Protein AF-A0A956CYD2-F1 (afdb_monomer_lite)

Secondary structure (DSSP, 8-state):
---------------PPPS---S---TTS-B-SS-SS-SSTT--B-TT-EEEEB-S-TTTTTSTT---EEEEEE-SSSSBEE---BS--------SSSS-SS-SS-SSTTB-S-TT-EEEE--S-TTSTTSTT---EEEEEEEPTTS-EEEPP-BT---------SSS--SS-SS-SSTT-SS-TT-EEEE--S-TT-TTSTT-B-EEEEEEE-TTS-EEE---BS-B------TTSSS-SS-SS---

pLDDT: mean 88.38, std 13.69, range [40.47, 97.94]

Sequence (248 aa):
MGDSGPAPTDAGFDGGPPPDAGPIDPCGDGLDGDMDGTIDEGCECLPGETQRCYDGEAALAGIGACAWGTQRCASDFEFGAWDVCVGSGAPGPEDCDGVDNDCDEIVDEGCDCEIGATVDCYEGPAITEGVGSCVRGRITCTPTPGGGSSFSGCEGSVLPSEEICDGAGDEDCDELIDEGCDCLLGSSHDCYGGAPGTAGIGECAAGTQDCVMLPDGSVGWSACTGEARPGTEVCTGGLDEDCDGLTD

Foldseek 3Di:
DDDDDDDDDDDPPPDDDDPDDAQDQDAPPQEPRRLPQDHRPPDFDDAFDKDWHFNDDPVLECAWQQYTFMWTFHDPDPTTDTDHTGRGGAAFAAPQPQTRRNSPNDHQPQAPDDAFDKDWAEPEDPLLDPAKPFHIFMWGWHADVRHHIDTDPGPPGQYADDAPLAQDIDRNSPNDHNPPAPHHAFDKDWAEPADPPLDPAWPFHIFMWGFHQDPVRGTDTDPRPPGQYADDDDQPPQTRRNSPNDGD

Structure (mmCIF, N/CA/C/O backbone):
data_AF-A0A956CYD2-F1
#
_entry.id   AF-A0A956CYD2-F1
#
loop_
_atom_site.group_PDB
_atom_site.id
_atom_site.type_symbol
_atom_site.label_atom_id
_atom_site.label_alt_id
_atom_site.label_comp_id
_atom_site.label_asym_id
_atom_site.label_entity_id
_atom_site.label_seq_id
_atom_site.pdbx_PDB_ins_code
_atom_site.Cartn_x
_atom_site.Cartn_y
_atom_site.Cartn_z
_atom_site.occupancy
_atom_site.B_iso_or_equiv
_atom_site.auth_seq_id
_atom_site.auth_comp_id
_atom_site.auth_asym_id
_atom_site.auth_atom_id
_atom_site.pdbx_PDB_model_num
ATOM 1 N N . MET A 1 1 ? 99.781 18.994 -23.188 1.00 40.47 1 MET A N 1
ATOM 2 C CA . MET A 1 1 ? 99.500 18.908 -24.637 1.00 40.47 1 MET A CA 1
ATOM 3 C C . MET A 1 1 ? 98.178 18.175 -24.723 1.00 40.47 1 MET A C 1
ATOM 5 O O . MET A 1 1 ? 98.145 17.061 -24.230 1.00 40.47 1 MET A O 1
ATOM 9 N N . GLY A 1 2 ? 97.064 18.900 -24.856 1.00 44.97 2 GLY A N 1
ATOM 10 C CA . GLY A 1 2 ? 96.368 19.084 -26.145 1.00 44.97 2 GLY A CA 1
ATOM 11 C C . GLY A 1 2 ? 95.501 17.836 -26.388 1.00 44.97 2 GLY A C 1
ATOM 12 O O . GLY A 1 2 ? 96.002 16.741 -26.209 1.00 44.97 2 GLY A O 1
ATOM 13 N N . ASP A 1 3 ? 94.221 17.865 -26.723 1.00 45.03 3 ASP A N 1
ATOM 14 C CA . ASP A 1 3 ? 93.402 18.878 -27.370 1.00 45.03 3 ASP A CA 1
ATOM 15 C C . ASP A 1 3 ? 91.915 18.474 -27.199 1.00 45.03 3 ASP A C 1
ATOM 17 O O . ASP A 1 3 ? 91.592 17.366 -26.776 1.00 45.03 3 ASP A O 1
ATOM 21 N N . SER A 1 4 ? 91.064 19.430 -27.523 1.00 51.91 4 SER A N 1
ATOM 22 C CA . SER A 1 4 ? 89.608 19.569 -27.574 1.00 51.91 4 SER A CA 1
ATOM 23 C C . SER A 1 4 ? 88.787 18.376 -28.124 1.00 51.91 4 SER A C 1
ATOM 25 O O . SER A 1 4 ? 89.269 17.593 -28.935 1.00 51.91 4 SER A O 1
ATOM 27 N N . GLY A 1 5 ? 87.516 18.279 -27.682 1.00 49.16 5 GLY A N 1
ATOM 28 C CA . GLY A 1 5 ? 86.540 17.187 -27.926 1.00 49.16 5 GLY A CA 1
ATOM 29 C C . GLY A 1 5 ? 85.934 17.060 -29.341 1.00 49.16 5 GLY A C 1
ATOM 30 O O . GLY A 1 5 ? 86.380 17.740 -30.264 1.00 49.16 5 GLY A O 1
ATOM 31 N N . PRO A 1 6 ? 84.905 16.194 -29.528 1.00 54.69 6 PRO A N 1
ATOM 32 C CA . PRO A 1 6 ? 83.547 16.745 -29.700 1.00 54.69 6 PRO A CA 1
ATOM 33 C C . PRO A 1 6 ? 82.351 15.893 -29.185 1.00 54.69 6 PRO A C 1
ATOM 35 O O . PRO A 1 6 ? 82.438 14.683 -29.024 1.00 54.69 6 PRO A O 1
ATOM 38 N N . ALA A 1 7 ? 81.230 16.620 -29.044 1.00 52.75 7 ALA A N 1
ATOM 39 C CA . ALA A 1 7 ? 79.799 16.290 -29.201 1.00 52.75 7 ALA A CA 1
ATOM 40 C C . ALA A 1 7 ? 79.069 15.301 -28.250 1.00 52.75 7 ALA A C 1
ATOM 42 O O . ALA A 1 7 ? 79.476 14.151 -28.111 1.00 52.75 7 ALA A O 1
ATOM 43 N N . PRO A 1 8 ? 77.906 15.708 -27.688 1.00 55.47 8 PRO A N 1
ATOM 44 C CA . PRO A 1 8 ? 76.879 14.785 -27.222 1.00 55.47 8 PRO A CA 1
ATOM 45 C C . PRO A 1 8 ? 76.050 14.307 -28.423 1.00 55.47 8 PRO A C 1
ATOM 47 O O . PRO A 1 8 ? 75.661 15.112 -29.271 1.00 55.47 8 PRO A O 1
ATOM 50 N N . THR A 1 9 ? 75.748 13.015 -28.490 1.00 46.72 9 THR A N 1
ATOM 51 C CA . THR A 1 9 ? 74.761 12.484 -29.435 1.00 46.72 9 THR A CA 1
ATOM 52 C C . THR A 1 9 ? 73.804 11.545 -28.732 1.00 46.72 9 THR A C 1
ATOM 54 O O . THR A 1 9 ? 74.221 10.558 -28.133 1.00 46.72 9 THR A O 1
ATOM 57 N N . ASP A 1 10 ? 72.539 11.910 -28.899 1.00 47.03 10 ASP A N 1
ATOM 58 C CA . ASP A 1 10 ? 71.321 11.120 -28.808 1.00 47.03 10 ASP A CA 1
ATOM 59 C C . ASP A 1 10 ? 70.917 10.530 -27.457 1.00 47.03 10 ASP A C 1
ATOM 61 O O . ASP A 1 10 ? 71.316 9.443 -27.041 1.00 47.03 10 ASP A O 1
ATOM 65 N N . ALA A 1 11 ? 70.000 11.261 -26.822 1.00 45.31 11 ALA A N 1
ATOM 66 C CA . ALA A 1 11 ? 69.014 10.695 -25.928 1.00 45.31 11 ALA A CA 1
ATOM 67 C C . ALA A 1 11 ? 68.108 9.762 -26.744 1.00 45.31 11 ALA A C 1
ATOM 69 O O . ALA A 1 11 ? 67.211 10.214 -27.453 1.00 45.31 11 ALA A O 1
ATOM 70 N N . GLY A 1 12 ? 68.343 8.456 -26.623 1.00 41.12 12 GLY A N 1
ATOM 71 C CA . GLY A 1 12 ? 67.347 7.457 -26.977 1.00 41.12 12 GLY A CA 1
ATOM 72 C C . GLY A 1 12 ? 66.122 7.654 -26.089 1.00 41.12 12 GLY A C 1
ATOM 73 O O . GLY A 1 12 ? 66.127 7.255 -24.926 1.00 41.12 12 GLY A O 1
ATOM 74 N N . PHE A 1 13 ? 65.098 8.311 -26.631 1.00 49.09 13 PHE A N 1
ATOM 75 C CA . PHE A 1 13 ? 63.729 8.203 -26.143 1.00 49.09 13 PHE A CA 1
ATOM 76 C C . PHE A 1 13 ? 63.291 6.758 -26.381 1.00 49.09 13 PHE A C 1
ATOM 78 O O . PHE A 1 13 ? 62.800 6.404 -27.451 1.00 49.09 13 PHE A O 1
ATOM 85 N N . ASP A 1 14 ? 63.549 5.912 -25.389 1.00 51.44 14 ASP A N 1
ATOM 86 C CA . ASP A 1 14 ? 62.981 4.575 -25.298 1.00 51.44 14 ASP A CA 1
ATOM 87 C C . ASP A 1 14 ? 61.496 4.762 -24.957 1.00 51.44 14 ASP A C 1
ATOM 89 O O . ASP A 1 14 ? 61.102 4.882 -23.795 1.00 51.44 14 ASP A O 1
ATOM 93 N N . GLY A 1 15 ? 60.693 4.951 -26.007 1.00 47.91 15 GLY A N 1
ATOM 94 C CA . GLY A 1 15 ? 59.243 5.077 -25.948 1.00 47.91 15 GLY A CA 1
ATOM 95 C C . GLY A 1 15 ? 58.617 3.755 -25.525 1.00 47.91 15 GLY A C 1
ATOM 96 O O . GLY A 1 15 ? 58.075 3.025 -26.350 1.00 47.91 15 GLY A O 1
ATOM 97 N N . GLY A 1 16 ? 58.699 3.445 -24.233 1.00 45.19 16 GLY A N 1
ATOM 98 C CA . GLY A 1 16 ? 57.729 2.559 -23.610 1.00 45.19 16 GLY A CA 1
ATOM 99 C C . GLY A 1 16 ? 56.355 3.240 -23.649 1.00 45.19 16 GLY A C 1
ATOM 100 O O . GLY A 1 16 ? 56.294 4.451 -23.408 1.00 45.19 16 GLY A O 1
ATOM 101 N N . PRO A 1 17 ? 55.268 2.517 -23.976 1.00 49.28 17 PRO A N 1
ATOM 102 C CA . PRO A 1 17 ? 53.928 3.089 -23.919 1.00 49.28 17 PRO A CA 1
ATOM 103 C C . PRO A 1 17 ? 53.670 3.643 -22.506 1.00 49.28 17 PRO A C 1
ATOM 105 O O . PRO A 1 17 ? 54.132 3.040 -21.528 1.00 49.28 17 PRO A O 1
ATOM 108 N N . PRO A 1 18 ? 53.009 4.809 -22.385 1.00 47.91 18 PRO A N 1
ATOM 109 C CA . PRO A 1 18 ? 52.749 5.424 -21.093 1.00 47.91 18 PRO A CA 1
ATOM 110 C C . PRO A 1 18 ? 51.967 4.456 -20.188 1.00 47.91 18 PRO A C 1
ATOM 112 O O . PRO A 1 18 ? 51.116 3.710 -20.674 1.00 47.91 18 PRO A O 1
ATOM 115 N N . PRO A 1 19 ? 52.263 4.435 -18.878 1.00 46.50 19 PRO A N 1
ATOM 116 C CA . PRO A 1 19 ? 51.642 3.521 -17.930 1.00 46.50 19 PRO A CA 1
ATOM 117 C C . PRO A 1 19 ? 50.265 4.045 -17.507 1.00 46.50 19 PRO A C 1
ATOM 119 O O . PRO A 1 19 ? 50.110 4.427 -16.354 1.00 46.50 19 PRO A O 1
ATOM 122 N N . ASP A 1 20 ? 49.317 4.122 -18.446 1.00 51.34 20 ASP A N 1
ATOM 123 C CA . ASP A 1 20 ? 47.886 4.336 -18.165 1.00 51.34 20 ASP A CA 1
ATOM 124 C C . ASP A 1 20 ? 47.000 4.117 -19.412 1.00 51.34 20 ASP A C 1
ATOM 126 O O . ASP A 1 20 ? 46.155 4.938 -19.741 1.00 51.34 20 ASP A O 1
ATOM 130 N N . ALA A 1 21 ? 47.242 3.057 -20.189 1.00 45.94 21 ALA A N 1
ATOM 131 C CA . ALA A 1 21 ? 46.322 2.685 -21.264 1.00 45.94 21 ALA A CA 1
ATOM 132 C C . ALA A 1 21 ? 45.363 1.632 -20.706 1.00 45.94 21 ALA A C 1
ATOM 134 O O . ALA A 1 21 ? 45.778 0.492 -20.466 1.00 45.94 21 ALA A O 1
ATOM 135 N N . GLY A 1 22 ? 44.113 2.027 -20.468 1.00 55.06 22 GLY A N 1
ATOM 136 C CA . GLY A 1 22 ? 42.999 1.098 -20.315 1.00 55.06 22 GLY A CA 1
ATOM 137 C C . GLY A 1 22 ? 42.838 0.199 -21.554 1.00 55.06 22 GLY A C 1
ATOM 138 O O . GLY A 1 22 ? 43.746 0.099 -22.392 1.00 55.06 22 GLY A O 1
ATOM 139 N N . PRO A 1 23 ? 41.710 -0.515 -21.689 1.00 63.47 23 PRO A N 1
ATOM 140 C CA . PRO A 1 23 ? 41.361 -1.114 -22.974 1.00 63.47 23 PRO A CA 1
ATOM 141 C C . PRO A 1 23 ? 41.474 -0.033 -24.058 1.00 63.47 23 PRO A C 1
ATOM 143 O O . PRO A 1 23 ? 41.056 1.089 -23.841 1.00 63.47 23 PRO A O 1
ATOM 146 N N . ILE A 1 24 ? 42.114 -0.325 -25.188 1.00 69.94 24 ILE A N 1
ATOM 147 C CA . ILE A 1 24 ? 42.104 0.618 -26.312 1.00 69.94 24 ILE A CA 1
ATOM 148 C C . ILE A 1 24 ? 40.687 0.663 -26.887 1.00 69.94 24 ILE A C 1
ATOM 150 O O . ILE A 1 24 ? 40.137 -0.404 -27.169 1.00 69.94 24 ILE A O 1
ATOM 154 N N . ASP A 1 25 ? 40.135 1.857 -27.081 1.00 85.38 25 ASP A N 1
ATOM 155 C CA . ASP A 1 25 ? 38.843 2.030 -27.740 1.00 85.38 25 ASP A CA 1
ATOM 156 C C . ASP A 1 25 ? 38.976 1.741 -29.256 1.00 85.38 25 ASP A C 1
ATOM 158 O O . ASP A 1 25 ? 39.744 2.422 -29.956 1.00 85.38 25 ASP A O 1
ATOM 162 N N . PRO A 1 26 ? 38.386 0.652 -29.792 1.00 88.44 26 PRO A N 1
ATOM 163 C CA . PRO A 1 26 ? 38.625 0.234 -31.163 1.00 88.44 26 PRO A CA 1
ATOM 164 C C . PRO A 1 26 ? 37.708 0.958 -32.151 1.00 88.44 26 PRO A C 1
ATOM 166 O O . PRO A 1 26 ? 36.536 0.632 -32.273 1.00 88.44 26 PRO A O 1
ATOM 169 N N . CYS A 1 27 ? 38.304 1.798 -32.998 1.00 89.75 27 CYS A N 1
ATOM 170 C CA . CYS A 1 27 ? 37.572 2.551 -34.016 1.00 89.75 27 CYS A CA 1
ATOM 171 C C . CYS A 1 27 ? 36.542 1.755 -34.840 1.00 89.75 27 CYS A C 1
ATOM 173 O O . CYS A 1 27 ? 36.883 0.800 -35.552 1.00 89.75 27 CYS A O 1
ATOM 175 N N . GLY A 1 28 ? 35.325 2.293 -34.887 1.00 88.88 28 GLY A N 1
ATOM 176 C CA . GLY A 1 28 ? 34.231 1.923 -35.776 1.00 88.88 28 GLY A CA 1
ATOM 177 C C . GLY A 1 28 ? 33.357 0.783 -35.262 1.00 88.88 28 GLY A C 1
ATOM 178 O O . GLY A 1 28 ? 32.592 0.216 -36.054 1.00 88.88 28 GLY A O 1
ATOM 179 N N . ASP A 1 29 ? 33.465 0.411 -33.985 1.00 91.81 29 ASP A N 1
ATOM 180 C CA . ASP A 1 29 ? 32.548 -0.550 -33.369 1.00 91.81 29 ASP A CA 1
ATOM 181 C C . ASP A 1 29 ? 31.331 0.122 -32.699 1.00 91.81 29 ASP A C 1
ATOM 183 O O . ASP A 1 29 ? 30.272 -0.525 -32.578 1.00 91.81 29 ASP A O 1
ATOM 187 N N . GLY A 1 30 ? 31.433 1.432 -32.432 1.00 93.75 30 GLY A N 1
ATOM 188 C CA . GLY A 1 30 ? 30.407 2.269 -31.821 1.00 93.75 30 GLY A CA 1
ATOM 189 C C . GLY A 1 30 ? 30.246 2.033 -30.321 1.00 93.75 30 GLY A C 1
ATOM 190 O O . GLY A 1 30 ? 29.158 2.278 -29.800 1.00 93.75 30 GLY A O 1
ATOM 191 N N . LEU A 1 31 ? 31.257 1.494 -29.646 1.00 94.69 31 LEU A N 1
ATOM 192 C CA . LEU A 1 31 ? 31.246 1.190 -28.219 1.00 94.69 31 LEU A CA 1
ATOM 193 C C . LEU A 1 31 ? 32.233 2.093 -27.477 1.00 94.69 31 LEU A C 1
ATOM 195 O O . LEU A 1 31 ? 33.231 2.504 -28.043 1.00 94.69 31 LEU A O 1
ATOM 199 N N . ASP A 1 32 ? 31.952 2.383 -26.210 1.00 91.19 32 ASP A N 1
ATOM 200 C CA . ASP A 1 32 ? 32.910 3.024 -25.305 1.00 91.19 32 ASP A CA 1
ATOM 201 C C . ASP A 1 32 ? 33.807 1.934 -24.687 1.00 91.19 32 ASP A C 1
ATOM 203 O O . ASP A 1 32 ? 33.464 1.302 -23.678 1.00 91.19 32 ASP A O 1
ATOM 207 N N . GLY A 1 33 ? 34.908 1.605 -25.371 1.00 87.38 33 GLY A N 1
ATOM 208 C CA . GLY A 1 33 ? 35.775 0.489 -24.993 1.00 87.38 33 GLY A CA 1
ATOM 209 C C . GLY A 1 33 ? 36.506 0.675 -23.659 1.00 87.38 33 GLY A C 1
ATOM 210 O O . GLY A 1 33 ? 36.830 -0.325 -23.002 1.00 87.38 33 GLY A O 1
ATOM 211 N N . ASP A 1 34 ? 36.766 1.917 -23.253 1.00 87.94 34 ASP A N 1
ATOM 212 C CA . ASP A 1 34 ? 37.511 2.261 -22.040 1.00 87.94 34 ASP A CA 1
ATOM 213 C C . ASP A 1 34 ? 36.663 2.911 -20.933 1.00 87.94 34 ASP A C 1
ATOM 215 O O . ASP A 1 34 ? 37.157 3.094 -19.814 1.00 87.94 34 ASP A O 1
ATOM 219 N N . MET A 1 35 ? 35.364 3.085 -21.194 1.00 88.44 35 MET A N 1
ATOM 220 C CA . MET A 1 35 ? 34.330 3.576 -20.282 1.00 88.44 35 MET A CA 1
ATOM 221 C C . MET A 1 35 ? 34.595 5.003 -19.791 1.00 88.44 35 MET A C 1
ATOM 223 O O . MET A 1 35 ? 34.323 5.328 -18.626 1.00 88.44 35 MET A O 1
ATOM 227 N N . ASP A 1 36 ? 35.162 5.849 -20.650 1.00 88.62 36 ASP A N 1
ATOM 228 C CA . ASP A 1 36 ? 35.492 7.235 -20.323 1.00 88.62 36 ASP A CA 1
ATOM 229 C C . ASP A 1 36 ? 34.365 8.238 -20.663 1.00 88.62 36 ASP A C 1
ATOM 231 O O . ASP A 1 36 ? 34.428 9.418 -20.288 1.00 88.62 36 ASP A O 1
ATOM 235 N N . GLY A 1 37 ? 33.282 7.749 -21.276 1.00 87.69 37 GLY A N 1
ATOM 236 C CA . GLY A 1 37 ? 32.121 8.516 -21.717 1.00 87.69 37 GLY A CA 1
ATOM 237 C C . GLY A 1 37 ? 32.258 9.077 -23.133 1.00 87.69 37 GLY A C 1
ATOM 238 O O . GLY A 1 37 ? 31.397 9.852 -23.571 1.00 87.69 37 GLY A O 1
ATOM 239 N N . THR A 1 38 ? 33.324 8.728 -23.848 1.00 89.56 38 THR A N 1
ATOM 240 C CA . THR A 1 38 ? 33.529 9.024 -25.261 1.00 89.56 38 THR A CA 1
ATOM 241 C C . THR A 1 38 ? 33.550 7.725 -26.063 1.00 89.56 38 THR A C 1
ATOM 243 O O . THR A 1 38 ? 33.834 6.657 -25.548 1.00 89.56 38 THR A O 1
ATOM 246 N N . ILE A 1 39 ? 33.117 7.789 -27.320 1.00 92.12 39 ILE A N 1
ATOM 247 C CA . ILE A 1 39 ? 32.982 6.601 -28.172 1.00 92.12 39 ILE A CA 1
ATOM 248 C C . ILE A 1 39 ? 33.756 6.853 -29.445 1.00 92.12 39 ILE A C 1
ATOM 250 O O . ILE A 1 39 ? 33.576 7.905 -30.076 1.00 92.12 39 ILE A O 1
ATOM 254 N N . ASP A 1 40 ? 34.550 5.860 -29.826 1.00 89.44 40 ASP A N 1
ATOM 255 C CA . ASP A 1 40 ? 35.471 5.897 -30.947 1.00 89.44 40 ASP A CA 1
ATOM 256 C C . ASP A 1 40 ? 36.416 7.109 -30.855 1.00 89.44 40 ASP A C 1
ATOM 258 O O . ASP A 1 40 ? 36.600 7.871 -31.819 1.00 89.44 40 ASP A O 1
ATOM 262 N N . GLU A 1 41 ? 37.006 7.332 -29.676 1.00 86.25 41 GLU A N 1
ATOM 263 C CA . GLU A 1 41 ? 37.897 8.471 -29.474 1.00 86.25 41 GLU A CA 1
ATOM 264 C C . GLU A 1 41 ? 39.227 8.340 -30.234 1.00 86.25 41 GLU A C 1
ATOM 266 O O . GLU A 1 41 ? 39.811 7.274 -30.417 1.00 86.25 41 GLU A O 1
ATOM 271 N N . GLY A 1 42 ? 39.709 9.466 -30.772 1.00 83.62 42 GLY A N 1
ATOM 272 C CA . GLY A 1 42 ? 40.904 9.480 -31.623 1.00 83.62 42 GLY A CA 1
ATOM 273 C C . GLY A 1 42 ? 40.717 8.837 -33.006 1.00 83.62 42 GLY A C 1
ATOM 274 O O . GLY A 1 42 ? 41.688 8.742 -33.764 1.00 83.62 42 GLY A O 1
ATOM 275 N N . CYS A 1 43 ? 39.492 8.444 -33.368 1.00 87.88 43 CYS A N 1
ATOM 276 C CA . CYS A 1 43 ? 39.164 7.875 -34.669 1.00 87.88 43 CYS A CA 1
ATOM 277 C C . CYS A 1 43 ? 38.827 8.959 -35.701 1.00 87.88 43 CYS A C 1
ATOM 279 O O . CYS A 1 43 ? 38.044 9.876 -35.455 1.00 87.88 43 CYS A O 1
ATOM 281 N N . GLU A 1 44 ? 39.415 8.848 -36.894 1.00 87.44 44 GLU A N 1
ATOM 282 C CA . GLU A 1 44 ? 39.100 9.744 -38.007 1.00 87.44 44 GLU A CA 1
ATOM 283 C C . GLU A 1 44 ? 37.742 9.382 -38.622 1.00 87.44 44 GLU A C 1
ATOM 285 O O . GLU A 1 44 ? 37.495 8.228 -38.975 1.00 87.44 44 GLU A O 1
ATOM 290 N N . CYS A 1 45 ? 36.894 10.387 -38.835 1.00 90.31 45 CYS A N 1
ATOM 291 C CA . CYS A 1 45 ? 35.611 10.237 -39.519 1.00 90.31 45 CYS A CA 1
ATOM 292 C C . CYS A 1 45 ? 35.407 11.328 -40.578 1.00 90.31 45 CYS A C 1
ATOM 294 O O . CYS A 1 45 ? 36.048 12.388 -40.553 1.00 90.31 45 CYS A O 1
ATOM 296 N N . LEU A 1 46 ? 34.515 11.085 -41.545 1.00 90.56 46 LEU A N 1
ATOM 297 C CA . LEU A 1 46 ? 34.187 12.089 -42.557 1.00 90.56 46 LEU A CA 1
ATOM 298 C C . LEU A 1 46 ? 33.081 13.033 -42.061 1.00 90.56 46 LEU A C 1
ATOM 300 O O . LEU A 1 46 ? 32.043 12.560 -41.603 1.00 90.56 46 LEU A O 1
ATOM 304 N N . PRO A 1 47 ? 33.218 14.365 -42.224 1.00 90.94 47 PRO A N 1
ATOM 305 C CA . PRO A 1 47 ? 32.182 15.323 -41.845 1.00 90.94 47 PRO A CA 1
ATOM 306 C C . PRO A 1 47 ? 30.778 14.942 -42.327 1.00 90.94 47 PRO A C 1
ATOM 308 O O . PRO A 1 47 ? 30.516 14.844 -43.529 1.00 90.94 47 PRO A O 1
ATOM 311 N N . GLY A 1 48 ? 29.853 14.783 -41.380 1.00 89.44 48 GLY A N 1
ATOM 312 C CA . GLY A 1 48 ? 28.468 14.408 -41.646 1.00 89.44 48 GLY A CA 1
ATOM 313 C C . GLY A 1 48 ? 28.193 12.905 -41.732 1.00 89.44 48 GLY A C 1
ATOM 314 O O . GLY A 1 48 ? 27.023 12.552 -41.890 1.00 89.44 48 GLY A O 1
ATOM 315 N N . GLU A 1 49 ? 29.209 12.050 -41.605 1.00 93.75 49 GLU A N 1
ATOM 316 C CA . GLU A 1 49 ? 29.046 10.615 -41.372 1.00 93.75 49 GLU A CA 1
ATOM 317 C C . GLU A 1 49 ? 28.300 10.364 -40.055 1.00 93.75 49 GLU A C 1
ATOM 319 O O . GLU A 1 49 ? 28.321 11.192 -39.140 1.00 93.75 49 GLU A O 1
ATOM 324 N N . THR A 1 50 ? 27.593 9.241 -39.981 1.00 95.25 50 THR A N 1
ATOM 325 C CA . THR A 1 50 ? 26.851 8.827 -38.790 1.00 95.25 50 THR A CA 1
ATOM 326 C C . THR A 1 50 ? 27.147 7.378 -38.483 1.00 95.25 50 THR A C 1
ATOM 328 O O . THR A 1 50 ? 27.165 6.558 -39.405 1.00 95.25 50 THR A O 1
ATOM 331 N N . GLN A 1 51 ? 27.255 7.061 -37.203 1.00 95.31 51 GLN A N 1
ATOM 332 C CA . GLN A 1 51 ? 27.385 5.697 -36.715 1.00 95.31 51 GLN A CA 1
ATOM 333 C C . GLN A 1 51 ? 26.426 5.447 -35.556 1.00 95.31 51 GLN A C 1
ATOM 335 O O . GLN A 1 51 ? 25.936 6.387 -34.928 1.00 95.31 51 GLN A O 1
ATOM 340 N N . ARG A 1 52 ? 26.150 4.170 -35.285 1.00 96.62 52 ARG A N 1
ATOM 341 C CA . ARG A 1 52 ? 25.541 3.788 -34.009 1.00 96.62 52 ARG A CA 1
ATOM 342 C C . ARG A 1 52 ? 26.547 4.040 -32.889 1.00 96.62 52 ARG A C 1
ATOM 344 O O . ARG A 1 52 ? 27.744 3.985 -33.140 1.00 96.62 52 ARG A O 1
ATOM 351 N N . CYS A 1 53 ? 26.056 4.261 -31.687 1.00 96.12 53 CYS A N 1
ATOM 352 C CA . CYS A 1 53 ? 26.899 4.472 -30.521 1.00 96.12 53 CYS A CA 1
ATOM 353 C C . CYS A 1 53 ? 26.212 3.900 -29.279 1.00 96.12 53 CYS A C 1
ATOM 355 O O . CYS A 1 53 ? 24.978 3.853 -29.232 1.00 96.12 53 CYS A O 1
ATOM 357 N N . TYR A 1 54 ? 26.983 3.455 -28.299 1.00 96.19 54 TYR A N 1
ATOM 358 C CA . TYR A 1 54 ? 26.486 3.045 -26.994 1.00 96.19 54 TYR A CA 1
ATOM 359 C C . TYR A 1 54 ? 27.531 3.371 -25.923 1.00 96.19 54 TYR A C 1
ATOM 361 O O . TYR A 1 54 ? 28.658 2.892 -26.000 1.00 96.19 54 TYR A O 1
ATOM 369 N N . ASP A 1 55 ? 27.147 4.205 -24.958 1.00 90.88 55 ASP A N 1
ATOM 370 C CA . ASP A 1 55 ? 27.994 4.795 -23.908 1.00 90.88 55 ASP A CA 1
ATOM 371 C C . ASP A 1 55 ? 27.964 3.998 -22.589 1.00 90.88 55 ASP A C 1
ATOM 373 O O . ASP A 1 55 ? 28.246 4.528 -21.516 1.00 90.88 55 ASP A O 1
ATOM 377 N N . GLY A 1 56 ? 27.589 2.718 -22.656 1.00 91.31 56 GLY A N 1
ATOM 378 C CA . GLY A 1 56 ? 27.555 1.805 -21.516 1.00 91.31 56 GLY A CA 1
ATOM 379 C C . GLY A 1 56 ? 28.332 0.515 -21.770 1.00 91.31 56 GLY A C 1
ATOM 380 O O . GLY A 1 56 ? 29.042 0.361 -22.762 1.00 91.31 56 GLY A O 1
ATOM 381 N N . GLU A 1 57 ? 28.150 -0.473 -20.892 1.00 93.06 57 GLU A N 1
ATOM 382 C CA . GLU A 1 57 ? 28.798 -1.777 -21.044 1.00 93.06 57 GLU A CA 1
ATOM 383 C C . GLU A 1 57 ? 28.405 -2.460 -22.362 1.00 93.06 57 GLU A C 1
ATOM 385 O O . GLU A 1 57 ? 27.242 -2.792 -22.583 1.00 93.06 57 GLU A O 1
ATOM 390 N N . ALA A 1 58 ? 29.386 -2.743 -23.222 1.00 92.38 58 ALA A N 1
ATOM 391 C CA . ALA A 1 58 ? 29.166 -3.313 -24.554 1.00 92.38 58 ALA A CA 1
ATOM 392 C C . ALA A 1 58 ? 28.305 -4.590 -24.588 1.00 92.38 58 ALA A C 1
ATOM 394 O O . ALA A 1 58 ? 27.670 -4.877 -25.603 1.00 92.38 58 ALA A O 1
ATOM 395 N N . ALA A 1 59 ? 28.286 -5.361 -23.497 1.00 93.25 59 ALA A N 1
ATOM 396 C CA . ALA A 1 59 ? 27.465 -6.562 -23.371 1.00 93.25 59 ALA A CA 1
ATOM 397 C C . ALA A 1 59 ? 25.955 -6.266 -23.335 1.00 93.25 59 ALA A C 1
ATOM 399 O O . ALA A 1 59 ? 25.180 -7.115 -23.759 1.00 93.25 59 ALA A O 1
ATOM 400 N N . LEU A 1 60 ? 25.559 -5.074 -22.880 1.00 96.00 60 LEU A N 1
ATOM 401 C CA . LEU A 1 60 ? 24.163 -4.645 -22.740 1.00 96.00 60 LEU A CA 1
ATOM 402 C C . LEU A 1 60 ? 23.619 -3.989 -24.022 1.00 96.00 60 LEU A C 1
ATOM 404 O O . LEU A 1 60 ? 22.415 -3.803 -24.188 1.00 96.00 60 LEU A O 1
ATOM 408 N N . ALA A 1 61 ? 24.504 -3.620 -24.951 1.00 95.56 61 ALA A N 1
ATOM 409 C CA . ALA A 1 61 ? 24.164 -2.794 -26.100 1.00 95.56 61 ALA A CA 1
ATOM 410 C C . ALA A 1 61 ? 23.137 -3.462 -27.037 1.00 95.56 61 ALA A C 1
ATOM 412 O O . ALA A 1 61 ? 23.409 -4.449 -27.728 1.00 95.56 61 ALA A O 1
ATOM 413 N N . GLY A 1 62 ? 21.964 -2.845 -27.154 1.00 95.19 62 GLY A N 1
ATOM 414 C CA . GLY A 1 62 ? 20.846 -3.298 -27.977 1.00 95.19 62 GLY A CA 1
ATOM 415 C C . GLY A 1 62 ? 19.909 -4.302 -27.303 1.00 95.19 62 GLY A C 1
ATOM 416 O O . GLY A 1 62 ? 19.034 -4.827 -27.995 1.00 95.19 62 GLY A O 1
ATOM 417 N N . ILE A 1 63 ? 20.083 -4.567 -26.009 1.00 97.19 63 ILE A N 1
ATOM 418 C CA . ILE A 1 63 ? 19.171 -5.379 -25.200 1.00 97.19 63 ILE A CA 1
ATOM 419 C C . ILE A 1 63 ? 18.121 -4.451 -24.584 1.00 97.19 63 ILE A C 1
ATOM 421 O O . ILE A 1 63 ? 18.470 -3.400 -24.059 1.00 97.19 63 ILE A O 1
ATOM 425 N N . GLY A 1 64 ? 16.839 -4.811 -24.700 1.00 95.88 64 GLY A N 1
ATOM 426 C CA . GLY A 1 64 ? 15.751 -4.095 -24.029 1.00 95.88 64 GLY A CA 1
ATOM 427 C C . GLY A 1 64 ? 15.783 -2.570 -24.203 1.00 95.88 64 GLY A C 1
ATOM 428 O O . GLY A 1 64 ? 15.786 -2.052 -25.328 1.00 95.88 64 GLY A O 1
ATOM 429 N N . ALA A 1 65 ? 15.805 -1.861 -23.075 1.00 96.69 65 ALA A N 1
ATOM 430 C CA . ALA A 1 65 ? 15.888 -0.410 -22.978 1.00 96.69 65 ALA A CA 1
ATOM 431 C C . ALA A 1 65 ? 17.279 0.150 -23.316 1.00 96.69 65 ALA A C 1
ATOM 433 O O . ALA A 1 65 ? 17.364 1.319 -23.692 1.00 96.69 65 ALA A O 1
ATOM 434 N N . CYS A 1 66 ? 18.347 -0.658 -23.279 1.00 97.00 66 CYS A N 1
ATOM 435 C CA . CYS A 1 66 ? 19.727 -0.304 -23.647 1.00 97.00 66 CYS A CA 1
ATOM 436 C C . CYS A 1 66 ? 19.918 -0.194 -25.165 1.00 97.00 66 CYS A C 1
ATOM 438 O O . CYS A 1 66 ? 20.828 -0.765 -25.767 1.00 97.00 66 CYS A O 1
ATOM 440 N N . ALA A 1 67 ? 19.028 0.541 -25.824 1.00 96.25 67 ALA A N 1
ATOM 441 C CA . ALA A 1 67 ? 19.052 0.734 -27.259 1.00 96.25 67 ALA A CA 1
ATOM 442 C C . ALA A 1 67 ? 20.308 1.493 -27.718 1.00 96.25 67 ALA A C 1
ATOM 444 O O . ALA A 1 67 ? 20.878 2.318 -27.005 1.00 96.25 67 ALA A O 1
ATOM 445 N N . TRP A 1 68 ? 20.702 1.253 -28.967 1.00 97.25 68 TRP A N 1
ATOM 446 C CA . TRP A 1 68 ? 21.771 2.006 -29.617 1.00 97.25 68 TRP A CA 1
ATOM 447 C C . TRP A 1 68 ? 21.359 3.459 -29.865 1.00 97.25 68 TRP A C 1
ATOM 449 O O . TRP A 1 68 ? 20.285 3.725 -30.410 1.00 97.25 68 TRP A O 1
ATOM 459 N N . GLY A 1 69 ? 22.268 4.382 -29.566 1.00 96.56 69 GLY A N 1
ATOM 460 C CA . GLY A 1 69 ? 22.189 5.773 -29.981 1.00 96.56 69 GLY A CA 1
ATOM 461 C C . GLY A 1 69 ? 22.762 6.004 -31.377 1.00 96.56 69 GLY A C 1
ATOM 462 O O . GLY A 1 69 ? 23.082 5.079 -32.130 1.00 96.56 69 GLY A O 1
ATOM 463 N N . THR A 1 70 ? 22.901 7.274 -31.749 1.00 96.81 70 THR A N 1
ATOM 464 C CA . THR A 1 70 ? 23.594 7.700 -32.970 1.00 96.81 70 THR A CA 1
ATOM 465 C C . THR A 1 70 ? 24.578 8.827 -32.678 1.00 96.81 70 THR A C 1
ATOM 467 O O . THR A 1 70 ? 24.208 9.830 -32.069 1.00 96.81 70 THR A O 1
ATOM 470 N N . GLN A 1 71 ? 25.805 8.688 -33.178 1.00 94.88 71 GLN A N 1
ATOM 471 C CA . GLN A 1 71 ? 26.799 9.758 -33.240 1.00 94.88 71 GLN A CA 1
ATOM 472 C C . GLN A 1 71 ? 26.905 10.303 -34.652 1.00 94.88 71 GLN A C 1
ATOM 474 O O . GLN A 1 71 ? 26.717 9.593 -35.647 1.00 94.88 71 GLN A O 1
ATOM 479 N N . ARG A 1 72 ? 27.237 11.589 -34.740 1.00 94.69 72 ARG A N 1
ATOM 480 C CA . ARG A 1 72 ? 27.519 12.269 -35.997 1.00 94.69 72 ARG A CA 1
ATOM 481 C C . ARG A 1 72 ? 28.944 12.787 -35.980 1.00 94.69 72 ARG A C 1
ATOM 483 O O . ARG A 1 72 ? 29.365 13.387 -35.003 1.00 94.69 72 ARG A O 1
ATOM 490 N N . CYS A 1 73 ? 29.651 12.619 -37.085 1.00 93.31 73 CYS A N 1
ATOM 491 C CA . CYS A 1 73 ? 30.967 13.203 -37.255 1.00 93.31 73 CYS A CA 1
ATOM 492 C C . CYS A 1 73 ? 30.846 14.718 -37.483 1.00 93.31 73 CYS A C 1
ATOM 494 O O . CYS A 1 73 ? 30.290 15.165 -38.501 1.00 93.31 73 CYS A O 1
ATOM 496 N N . ALA A 1 74 ? 31.349 15.503 -36.534 1.00 88.94 74 ALA A N 1
ATOM 497 C CA . ALA A 1 74 ? 31.466 16.951 -36.622 1.00 88.94 74 ALA A CA 1
ATOM 498 C C . ALA A 1 74 ? 32.759 17.356 -37.351 1.00 88.94 74 ALA A C 1
ATOM 500 O O . ALA A 1 74 ? 33.711 16.584 -37.472 1.00 88.94 74 ALA A O 1
ATOM 501 N N . SER A 1 75 ? 32.790 18.586 -37.872 1.00 78.88 75 SER A N 1
ATOM 502 C CA . SER A 1 75 ? 33.946 19.134 -38.587 1.00 78.88 75 SER A CA 1
ATOM 503 C C . SER A 1 75 ? 34.360 20.471 -37.995 1.00 78.88 75 SER A C 1
ATOM 505 O O . SER A 1 75 ? 34.007 21.530 -38.522 1.00 78.88 75 SER A O 1
ATOM 507 N N . ASP A 1 76 ? 35.118 20.416 -36.910 1.00 66.00 76 ASP A N 1
ATOM 508 C CA . ASP A 1 76 ? 35.556 21.627 -36.218 1.00 66.00 76 ASP A CA 1
ATOM 509 C C . ASP A 1 76 ? 37.020 21.992 -36.546 1.00 66.00 76 ASP A C 1
ATOM 511 O O . ASP A 1 76 ? 37.438 23.122 -36.292 1.00 66.00 76 ASP A O 1
ATOM 515 N N . PHE A 1 77 ? 37.782 21.088 -37.193 1.00 65.00 77 PHE A N 1
ATOM 516 C CA . PHE A 1 77 ? 39.206 21.260 -37.538 1.00 65.00 77 PHE A CA 1
ATOM 517 C C . PHE A 1 77 ? 39.620 20.541 -38.847 1.00 65.00 77 PHE A C 1
ATOM 519 O O . PHE A 1 77 ? 38.781 20.181 -39.669 1.00 65.00 77 PHE A O 1
ATOM 526 N N . GLU A 1 78 ? 40.935 20.379 -39.069 1.00 74.50 78 GLU A N 1
ATOM 527 C CA . GLU A 1 78 ? 41.551 19.697 -40.227 1.00 74.50 78 GLU A CA 1
ATOM 528 C C . GLU A 1 78 ? 41.163 18.203 -40.337 1.00 74.50 78 GLU A C 1
ATOM 530 O O . GLU A 1 78 ? 41.254 17.637 -41.425 1.00 74.50 78 GLU A O 1
ATOM 535 N N . PHE A 1 79 ? 40.647 17.606 -39.252 1.00 76.25 79 PHE A N 1
ATOM 536 C CA . PHE A 1 79 ? 40.144 16.228 -39.166 1.00 76.25 79 PHE A CA 1
ATOM 537 C C . PHE A 1 79 ? 38.733 16.211 -38.551 1.00 76.25 79 PHE A C 1
ATOM 539 O O . PHE A 1 79 ? 38.412 17.067 -37.720 1.00 76.25 79 PHE A O 1
ATOM 546 N N . GLY A 1 80 ? 37.884 15.274 -38.987 1.00 86.00 80 GLY A N 1
ATOM 547 C CA . GLY A 1 80 ? 36.562 15.052 -38.393 1.00 86.00 80 GLY A CA 1
ATOM 548 C C . GLY A 1 80 ? 36.669 14.293 -37.071 1.00 86.00 80 GLY A C 1
ATOM 549 O O . GLY A 1 80 ? 37.575 13.477 -36.916 1.00 86.00 80 GLY A O 1
ATOM 550 N N . ALA A 1 81 ? 35.757 14.573 -36.140 1.00 88.88 81 ALA A N 1
ATOM 551 C CA . ALA A 1 81 ? 35.669 13.905 -34.842 1.00 88.88 81 ALA A CA 1
ATOM 552 C C . ALA A 1 81 ? 34.217 13.511 -34.543 1.00 88.88 81 ALA A C 1
ATOM 554 O O . ALA A 1 81 ? 33.288 14.232 -34.929 1.00 88.88 81 ALA A O 1
ATOM 555 N N . TRP A 1 82 ? 34.018 12.379 -33.870 1.00 92.00 82 TRP A N 1
ATOM 556 C CA . TRP A 1 82 ? 32.695 11.951 -33.425 1.00 92.00 82 TRP A CA 1
ATOM 557 C C . TRP A 1 82 ? 32.158 12.885 -32.333 1.00 92.00 82 TRP A C 1
ATOM 559 O O . TRP A 1 82 ? 32.866 13.243 -31.396 1.00 92.00 82 TRP A O 1
ATOM 569 N N . ASP A 1 83 ? 30.911 13.329 -32.496 1.00 92.44 83 ASP A N 1
ATOM 570 C CA . ASP A 1 83 ? 30.176 14.117 -31.497 1.00 92.44 83 ASP A CA 1
ATOM 571 C C . ASP A 1 83 ? 29.608 13.198 -30.396 1.00 92.44 83 ASP A C 1
ATOM 573 O O . ASP A 1 83 ? 29.814 11.988 -30.421 1.00 92.44 83 ASP A O 1
ATOM 577 N N . VAL A 1 84 ? 28.865 13.741 -29.434 1.00 92.31 84 VAL A N 1
ATOM 578 C CA . VAL A 1 84 ? 28.227 12.962 -28.361 1.00 92.31 84 VAL A CA 1
ATOM 579 C C . VAL A 1 84 ? 27.254 11.908 -28.894 1.00 92.31 84 VAL A C 1
ATOM 581 O O . VAL A 1 84 ? 26.562 12.114 -29.898 1.00 92.31 84 VAL A O 1
ATOM 584 N N . CYS A 1 85 ? 27.165 10.781 -28.189 1.00 94.94 85 CYS A N 1
ATOM 585 C CA . CYS A 1 85 ? 26.145 9.779 -28.457 1.00 94.94 85 CYS A CA 1
ATOM 586 C C . CYS A 1 85 ? 24.765 10.305 -28.087 1.00 94.94 85 CYS A C 1
ATOM 588 O O . CYS A 1 85 ? 24.531 10.752 -26.966 1.00 94.94 85 CYS A O 1
ATOM 590 N N . VAL A 1 86 ? 23.842 10.290 -29.047 1.00 95.56 86 VAL A N 1
ATOM 591 C CA . VAL A 1 86 ? 22.474 10.755 -28.823 1.00 95.56 86 VAL A CA 1
ATOM 592 C C . VAL A 1 86 ? 21.514 9.583 -28.904 1.00 95.56 86 VAL A C 1
ATOM 594 O O . VAL A 1 86 ? 21.424 8.914 -29.934 1.00 95.56 86 VAL A O 1
ATOM 597 N N . GLY A 1 87 ? 20.734 9.400 -27.840 1.00 94.56 87 GLY A N 1
ATOM 598 C CA . GLY A 1 87 ? 19.648 8.426 -27.792 1.00 94.56 87 GLY A CA 1
ATOM 599 C C . GLY A 1 87 ? 20.082 6.996 -27.484 1.00 94.56 87 GLY A C 1
ATOM 600 O O . GLY A 1 87 ? 19.285 6.096 -27.735 1.00 94.56 87 GLY A O 1
ATOM 601 N N . SER A 1 88 ? 21.300 6.779 -26.972 1.00 95.56 88 SER A N 1
ATOM 602 C CA . SER A 1 88 ? 21.620 5.517 -26.305 1.00 95.56 88 SER A CA 1
ATOM 603 C C . SER A 1 88 ? 20.751 5.375 -25.058 1.00 95.56 88 SER A C 1
ATOM 605 O O . SER A 1 88 ? 20.477 6.350 -24.352 1.00 95.56 88 SER A O 1
ATOM 607 N N . GLY A 1 89 ? 20.247 4.166 -24.842 1.00 95.06 89 GLY A N 1
ATOM 608 C CA . GLY A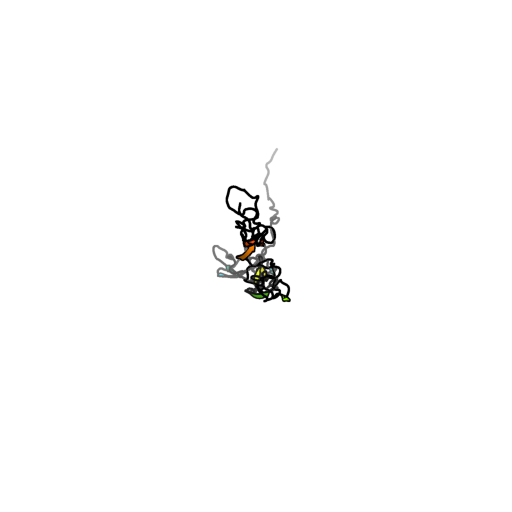 1 89 ? 19.605 3.799 -23.589 1.00 95.06 89 GLY A CA 1
ATOM 609 C C . GLY A 1 89 ? 20.639 3.398 -22.545 1.00 95.06 89 GLY A C 1
ATOM 610 O O . GLY A 1 89 ? 21.759 3.040 -22.893 1.00 95.06 89 GLY A O 1
ATOM 611 N N . ALA A 1 90 ? 20.251 3.437 -21.276 1.00 93.69 90 ALA A N 1
ATOM 612 C CA . ALA A 1 90 ? 21.081 2.995 -20.164 1.00 93.69 90 ALA A CA 1
ATOM 613 C C . ALA A 1 90 ? 20.285 2.005 -19.306 1.00 93.69 90 ALA A C 1
ATOM 615 O O . ALA A 1 90 ? 19.068 2.181 -19.197 1.00 93.69 90 ALA A O 1
ATOM 616 N N . PRO A 1 91 ? 20.951 1.018 -18.684 1.00 95.94 91 PRO A N 1
ATOM 617 C CA . PRO A 1 91 ? 20.280 0.078 -17.801 1.00 95.94 91 PRO A CA 1
ATOM 618 C C . PRO A 1 91 ? 19.731 0.813 -16.574 1.00 95.94 91 PRO A C 1
ATOM 620 O O . PRO A 1 91 ? 20.391 1.682 -15.988 1.00 95.94 91 PRO A O 1
ATOM 623 N N . GLY A 1 92 ? 18.515 0.466 -16.181 1.00 95.06 92 GLY A N 1
ATOM 624 C CA . GLY A 1 92 ? 17.817 0.996 -15.019 1.00 95.06 92 GLY A CA 1
ATOM 625 C C . GLY A 1 92 ? 16.972 -0.086 -14.352 1.00 95.06 92 GLY A C 1
ATOM 626 O O . GLY A 1 92 ? 16.881 -1.181 -14.871 1.00 95.06 92 GLY A O 1
ATOM 627 N N . PRO A 1 93 ? 16.375 0.176 -13.183 1.00 95.50 93 PRO A N 1
ATOM 628 C CA . PRO A 1 93 ? 15.503 -0.803 -12.543 1.00 95.50 93 PRO A CA 1
ATOM 629 C C . PRO A 1 93 ? 14.273 -1.143 -13.393 1.00 95.50 93 PRO A C 1
ATOM 631 O O . PRO A 1 93 ? 13.757 -0.265 -14.080 1.00 95.50 93 PRO A O 1
ATOM 634 N N . GLU A 1 94 ? 13.748 -2.360 -13.243 1.00 95.50 94 GLU A N 1
ATOM 635 C CA . GLU A 1 94 ? 12.521 -2.787 -13.922 1.00 95.50 94 GLU A CA 1
ATOM 636 C C . GLU A 1 94 ? 11.302 -1.929 -13.572 1.00 95.50 94 GLU A C 1
ATOM 638 O O . GLU A 1 94 ? 10.933 -1.787 -12.399 1.00 95.50 94 GLU A O 1
ATOM 643 N N . ASP A 1 95 ? 10.635 -1.415 -14.608 1.00 92.94 95 ASP A N 1
ATOM 644 C CA . ASP A 1 95 ? 9.405 -0.625 -14.498 1.00 92.94 95 ASP A CA 1
ATOM 645 C C . ASP A 1 95 ? 8.127 -1.481 -14.649 1.00 92.94 95 ASP A C 1
ATOM 647 O O . ASP A 1 95 ? 7.012 -0.968 -14.487 1.00 92.94 95 ASP A O 1
ATOM 651 N N . CYS A 1 96 ? 8.269 -2.791 -14.894 1.00 95.00 96 CYS A N 1
ATOM 652 C CA . CYS A 1 96 ? 7.173 -3.736 -15.140 1.00 95.00 96 CYS A CA 1
ATOM 653 C C . CYS A 1 96 ? 6.278 -3.325 -16.325 1.00 95.00 96 CYS A C 1
ATOM 655 O O . CYS A 1 96 ? 5.042 -3.340 -16.223 1.00 95.00 96 CYS A O 1
ATOM 657 N N . ASP A 1 97 ? 6.888 -2.889 -17.425 1.00 93.06 97 ASP A N 1
ATOM 658 C CA . ASP A 1 97 ? 6.218 -2.315 -18.593 1.00 93.06 97 ASP A CA 1
ATOM 659 C C . ASP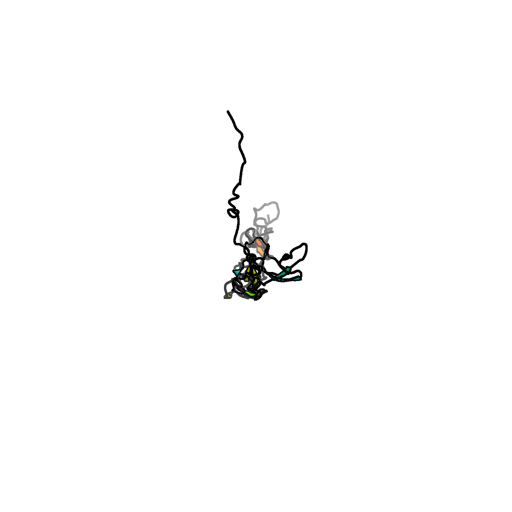 A 1 97 ? 6.309 -3.191 -19.856 1.00 93.06 97 ASP A C 1
ATOM 661 O O . ASP A 1 97 ? 5.823 -2.800 -20.927 1.00 93.06 97 ASP A O 1
ATOM 665 N N . GLY A 1 98 ? 6.856 -4.404 -19.736 1.00 93.38 98 GLY A N 1
ATOM 666 C CA . GLY A 1 98 ? 7.081 -5.321 -20.851 1.00 93.38 98 GLY A CA 1
ATOM 667 C C . GLY A 1 98 ? 8.377 -5.050 -21.609 1.00 93.38 98 GLY A C 1
ATOM 668 O O . GLY A 1 98 ? 8.562 -5.608 -22.700 1.00 93.38 98 GLY A O 1
ATOM 669 N N . VAL A 1 99 ? 9.242 -4.188 -21.073 1.00 95.50 99 VAL A N 1
ATOM 670 C CA . VAL A 1 99 ? 10.589 -3.907 -21.563 1.00 95.50 99 VAL A CA 1
ATOM 671 C C . VAL A 1 99 ? 11.584 -4.391 -20.514 1.00 95.50 99 VAL A C 1
ATOM 673 O O . VAL A 1 99 ? 11.377 -4.201 -19.331 1.00 95.50 99 VAL A O 1
ATOM 676 N N . ASP A 1 100 ? 12.659 -5.017 -20.975 1.00 97.19 100 ASP A N 1
ATOM 677 C CA . ASP A 1 100 ? 13.846 -5.303 -20.168 1.00 97.19 100 ASP A CA 1
ATOM 678 C C . ASP A 1 100 ? 14.589 -3.974 -19.942 1.00 97.19 100 ASP A C 1
ATOM 680 O O . ASP A 1 100 ? 15.176 -3.418 -20.878 1.00 97.19 100 ASP A O 1
ATOM 684 N N . ASN A 1 101 ? 14.433 -3.383 -18.762 1.00 96.56 101 ASN A N 1
ATOM 685 C CA . ASN A 1 101 ? 14.933 -2.051 -18.434 1.00 96.56 101 ASN A CA 1
ATOM 686 C C . ASN A 1 101 ? 16.354 -2.094 -17.875 1.00 96.56 101 ASN A C 1
ATOM 688 O O . ASN A 1 101 ? 17.103 -1.128 -18.064 1.00 96.56 101 ASN A O 1
ATOM 692 N N . ASP A 1 102 ? 16.734 -3.190 -17.223 1.00 96.12 102 ASP A N 1
ATOM 693 C CA . ASP A 1 102 ? 18.066 -3.390 -16.654 1.00 96.12 102 ASP A CA 1
ATOM 694 C C . ASP A 1 102 ? 19.056 -4.075 -17.618 1.00 96.12 102 ASP A C 1
ATOM 696 O O . ASP A 1 102 ? 20.275 -4.039 -17.406 1.00 96.12 102 ASP A O 1
ATOM 700 N N . CYS A 1 103 ? 18.532 -4.537 -18.753 1.00 97.38 103 CYS A N 1
ATOM 701 C CA . CYS A 1 103 ? 19.223 -5.087 -19.908 1.00 97.38 103 CYS A CA 1
ATOM 702 C C . CYS A 1 103 ? 19.897 -6.439 -19.647 1.00 97.38 103 CYS A C 1
ATOM 704 O O . CYS A 1 103 ? 20.923 -6.741 -20.271 1.00 97.38 103 CYS A O 1
ATOM 706 N N . ASP A 1 104 ? 19.340 -7.254 -18.748 1.00 96.00 104 ASP A N 1
ATOM 707 C CA . ASP A 1 104 ? 19.861 -8.573 -18.378 1.00 96.00 104 ASP A CA 1
ATOM 708 C C . ASP A 1 104 ? 19.338 -9.749 -19.244 1.00 96.00 104 ASP A C 1
ATOM 710 O O . ASP A 1 104 ? 19.702 -10.910 -19.014 1.00 96.00 104 ASP A O 1
ATOM 714 N N . GLU A 1 105 ? 18.574 -9.441 -20.301 1.00 96.31 105 GLU A N 1
ATOM 715 C CA . GLU A 1 105 ? 17.860 -10.357 -21.207 1.00 96.31 105 GLU A CA 1
ATOM 716 C C . GLU A 1 105 ? 16.600 -11.013 -20.617 1.00 96.31 105 GLU A C 1
ATOM 718 O O . GLU A 1 105 ? 15.969 -11.859 -21.276 1.00 96.31 105 GLU A O 1
ATOM 723 N N . ILE A 1 106 ? 16.208 -10.642 -19.403 1.00 96.00 106 ILE A N 1
ATOM 724 C CA . ILE A 1 106 ? 14.953 -11.022 -18.771 1.00 96.00 106 ILE A CA 1
ATOM 725 C C . ILE A 1 106 ? 14.032 -9.798 -18.813 1.00 96.00 106 ILE A C 1
ATOM 727 O O . ILE A 1 106 ? 14.453 -8.658 -18.767 1.00 96.00 106 ILE A O 1
ATOM 731 N N . VAL A 1 107 ? 12.751 -10.034 -19.092 1.00 95.31 107 VAL A N 1
ATOM 732 C CA . VAL A 1 107 ? 11.761 -8.954 -19.168 1.00 95.31 107 VAL A CA 1
ATOM 733 C C . VAL A 1 107 ? 10.941 -8.992 -17.890 1.00 95.31 107 VAL A C 1
ATOM 735 O O . VAL A 1 107 ? 10.365 -10.047 -17.587 1.00 95.31 107 VAL A O 1
ATOM 738 N N . ASP A 1 108 ? 10.821 -7.842 -17.224 1.00 93.88 108 ASP A N 1
ATOM 739 C CA . ASP A 1 108 ? 9.998 -7.621 -16.035 1.00 93.88 108 ASP A CA 1
ATOM 740 C C . ASP A 1 108 ? 10.323 -8.583 -14.864 1.00 93.88 108 ASP A C 1
ATOM 742 O O . ASP A 1 108 ? 9.426 -9.091 -14.173 1.00 93.88 108 ASP A O 1
ATOM 746 N N . GLU A 1 109 ? 11.594 -8.902 -14.614 1.00 93.94 109 GLU A N 1
ATOM 747 C CA . GLU A 1 109 ? 11.979 -9.684 -13.439 1.00 93.94 109 GLU A CA 1
ATOM 748 C C . GLU A 1 109 ? 11.745 -8.923 -12.126 1.00 93.94 109 GLU A C 1
ATOM 750 O O . GLU A 1 109 ? 11.883 -7.711 -12.001 1.00 93.94 109 GLU A O 1
ATOM 755 N N . GLY A 1 110 ? 11.303 -9.656 -11.099 1.00 92.44 110 GLY A N 1
ATOM 756 C CA . GLY A 1 110 ? 10.875 -9.039 -9.838 1.00 92.44 110 GLY A CA 1
ATOM 757 C C . GLY A 1 110 ? 9.513 -8.330 -9.907 1.00 92.44 110 GLY A C 1
ATOM 758 O O . GLY A 1 110 ? 9.113 -7.693 -8.932 1.00 92.44 110 GLY A O 1
ATOM 759 N N . CYS A 1 111 ? 8.771 -8.459 -11.011 1.00 95.50 111 CYS A N 1
ATOM 760 C CA . CYS A 1 111 ? 7.383 -8.013 -11.117 1.00 95.50 111 CYS A CA 1
ATOM 761 C C . CYS A 1 111 ? 6.415 -9.131 -10.699 1.00 95.50 111 CYS A C 1
ATOM 763 O O . CYS A 1 111 ? 5.957 -9.931 -11.517 1.00 95.50 111 CYS A O 1
ATOM 765 N N . ASP A 1 112 ? 6.077 -9.197 -9.407 1.00 93.81 112 ASP A N 1
ATOM 766 C CA . ASP A 1 112 ? 5.187 -10.238 -8.866 1.00 93.81 112 ASP A CA 1
ATOM 767 C C . ASP A 1 112 ? 3.727 -10.075 -9.329 1.00 93.81 112 ASP A C 1
ATOM 769 O O . ASP A 1 112 ? 2.916 -11.004 -9.226 1.00 93.81 112 ASP A O 1
ATOM 773 N N . CYS A 1 113 ? 3.357 -8.880 -9.797 1.00 94.00 113 CYS A N 1
ATOM 774 C CA . CYS A 1 113 ? 1.996 -8.542 -10.184 1.00 94.00 113 CYS A CA 1
ATOM 775 C C . CYS A 1 113 ? 1.939 -7.402 -11.212 1.00 94.00 113 CYS A C 1
ATOM 777 O O . CYS A 1 113 ? 2.891 -6.666 -11.425 1.00 94.00 113 CYS A O 1
ATOM 779 N N . GLU A 1 114 ? 0.790 -7.234 -11.866 1.00 93.06 114 GLU A N 1
ATOM 780 C CA . GLU A 1 114 ? 0.563 -6.094 -12.760 1.00 93.06 114 GLU A CA 1
ATOM 781 C C . GLU A 1 114 ? 0.277 -4.835 -11.929 1.00 93.06 114 GLU A C 1
ATOM 783 O O . GLU A 1 114 ? -0.647 -4.836 -11.109 1.00 93.06 114 GLU A O 1
ATOM 788 N N . ILE A 1 115 ? 1.043 -3.757 -12.130 1.00 93.88 115 ILE A N 1
ATOM 789 C CA . ILE A 1 115 ? 0.896 -2.509 -11.365 1.00 93.88 115 ILE A CA 1
ATOM 790 C C . ILE A 1 115 ? -0.549 -1.994 -11.448 1.00 93.88 115 ILE A C 1
ATOM 792 O O . ILE A 1 115 ? -1.123 -1.818 -12.521 1.00 93.88 115 ILE A O 1
ATOM 796 N N . GLY A 1 116 ? -1.145 -1.724 -10.285 1.00 94.06 116 GLY A N 1
ATOM 797 C CA . GLY A 1 116 ? -2.535 -1.285 -10.163 1.00 94.06 116 GLY A CA 1
ATOM 798 C C . GLY A 1 116 ? -3.570 -2.415 -10.148 1.00 94.06 116 GLY A C 1
ATOM 799 O O . GLY A 1 116 ? -4.747 -2.140 -9.900 1.00 94.06 116 GLY A O 1
ATOM 800 N N . ALA A 1 117 ? -3.171 -3.677 -10.344 1.00 96.12 117 ALA A N 1
ATOM 801 C CA . ALA A 1 117 ? -4.048 -4.814 -10.092 1.00 96.12 117 ALA A CA 1
ATOM 802 C C . ALA A 1 117 ? -4.506 -4.815 -8.628 1.00 96.12 117 ALA A C 1
ATOM 804 O O . ALA A 1 117 ? -3.735 -4.522 -7.711 1.00 96.12 117 ALA A O 1
ATOM 805 N N . THR A 1 118 ? -5.773 -5.161 -8.407 1.00 97.31 118 THR A N 1
ATOM 806 C CA . THR A 1 118 ? -6.365 -5.199 -7.068 1.00 97.31 118 THR A CA 1
ATOM 807 C C . THR A 1 118 ? -7.011 -6.543 -6.797 1.00 97.31 118 THR A C 1
ATOM 809 O O . THR A 1 118 ? -7.658 -7.119 -7.673 1.00 97.31 118 THR A O 1
ATOM 812 N N . VAL A 1 119 ? -6.841 -7.033 -5.571 1.00 96.94 119 VAL A N 1
ATOM 813 C CA . VAL A 1 119 ? -7.426 -8.292 -5.101 1.00 96.94 119 VAL A CA 1
ATOM 814 C C . VAL A 1 119 ? -8.015 -8.064 -3.714 1.00 96.94 119 VAL A C 1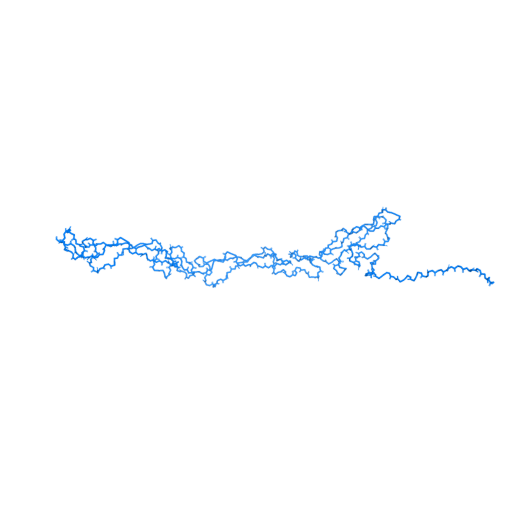
ATOM 816 O O . VAL A 1 119 ? -7.477 -7.289 -2.922 1.00 96.94 119 VAL A O 1
ATOM 819 N N . ASP A 1 120 ? -9.146 -8.700 -3.425 1.00 96.88 120 ASP A N 1
ATOM 820 C CA . ASP A 1 120 ? -9.736 -8.649 -2.089 1.00 96.88 120 ASP A CA 1
ATOM 821 C C . ASP A 1 120 ? -8.869 -9.444 -1.098 1.00 96.88 120 ASP A C 1
ATOM 823 O O . ASP A 1 120 ? -8.261 -10.456 -1.454 1.00 96.88 120 ASP A O 1
ATOM 827 N N . CYS A 1 121 ? -8.817 -8.995 0.151 1.00 97.50 121 CYS A N 1
ATOM 828 C CA . CYS A 1 121 ? -8.046 -9.641 1.209 1.00 97.50 121 CYS A CA 1
ATOM 829 C C . CYS A 1 121 ? -8.798 -9.590 2.538 1.00 97.50 121 CYS A C 1
ATOM 831 O O . CYS A 1 121 ? -9.569 -8.668 2.803 1.00 97.50 121 CYS A O 1
ATOM 833 N N . TYR A 1 122 ? -8.550 -10.575 3.391 1.00 97.50 122 TYR A N 1
ATOM 834 C CA . TYR A 1 122 ? -9.048 -10.596 4.757 1.00 97.50 122 TYR A CA 1
ATOM 835 C C . TYR A 1 122 ? -8.077 -11.403 5.615 1.00 97.50 122 TYR A C 1
ATOM 837 O O . TYR A 1 122 ? -7.796 -12.561 5.312 1.00 97.50 122 TYR A O 1
ATOM 845 N N . GLU A 1 123 ? -7.517 -10.772 6.646 1.00 95.81 123 GLU A N 1
ATOM 846 C CA . GLU A 1 123 ? -6.474 -11.371 7.494 1.00 95.81 123 GLU A CA 1
ATOM 847 C C . GLU A 1 123 ? -7.042 -11.998 8.781 1.00 95.81 123 GLU A C 1
ATOM 849 O O . GLU A 1 123 ? -6.299 -12.573 9.577 1.00 95.81 123 GLU A O 1
ATOM 854 N N . GLY A 1 124 ? -8.361 -11.906 8.978 1.00 95.62 124 GLY A N 1
ATOM 855 C CA . GLY A 1 124 ? -9.075 -12.500 10.105 1.00 95.62 124 GLY A CA 1
ATOM 856 C C . GLY A 1 124 ? -9.502 -13.954 9.862 1.00 95.62 124 GLY A C 1
ATOM 857 O O . GLY A 1 124 ? -9.287 -14.518 8.784 1.00 95.62 124 GLY A O 1
ATOM 858 N N . PRO A 1 125 ? -10.130 -14.596 10.862 1.00 97.38 125 PRO A N 1
ATOM 859 C CA . PRO A 1 125 ? -10.733 -15.915 10.696 1.00 97.38 125 PRO A CA 1
ATOM 860 C C . PRO A 1 125 ? -11.797 -15.911 9.590 1.00 97.38 125 PRO A C 1
ATOM 862 O O . PRO A 1 125 ? -12.708 -15.103 9.607 1.00 97.38 125 PRO A O 1
ATOM 865 N N . ALA A 1 126 ? -11.764 -16.862 8.656 1.00 95.88 126 ALA A N 1
ATOM 866 C CA . ALA A 1 126 ? -12.694 -16.858 7.515 1.00 95.88 126 ALA A CA 1
ATOM 867 C C . ALA A 1 126 ? -14.194 -16.857 7.891 1.00 95.88 126 ALA A C 1
ATOM 869 O O . ALA A 1 126 ? -15.025 -16.484 7.073 1.00 95.88 126 ALA A O 1
ATOM 870 N N . ILE A 1 127 ? -14.548 -17.292 9.106 1.00 95.81 127 ILE A N 1
ATOM 871 C CA . ILE A 1 127 ? -15.937 -17.296 9.587 1.00 95.81 127 ILE A CA 1
ATOM 872 C C . ILE A 1 127 ? -16.450 -15.908 9.989 1.00 95.81 127 ILE A C 1
ATOM 874 O O . ILE A 1 127 ? -17.658 -15.727 10.020 1.00 95.81 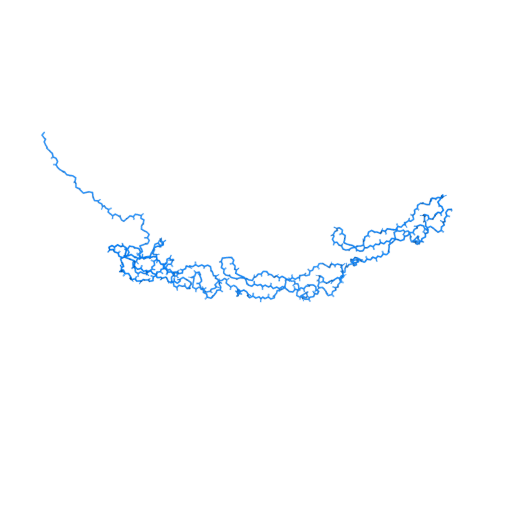127 ILE A O 1
ATOM 878 N N . THR A 1 128 ? -15.559 -14.955 10.271 1.00 97.56 128 THR A N 1
ATOM 879 C CA . THR A 1 128 ? -15.918 -13.586 10.668 1.00 97.56 128 THR A CA 1
ATOM 880 C C . THR A 1 128 ? -15.968 -12.638 9.466 1.00 97.56 128 THR A C 1
ATOM 882 O O . THR A 1 128 ? -16.315 -11.469 9.599 1.00 97.56 128 THR A O 1
ATOM 885 N N . GLU A 1 129 ? -15.609 -13.105 8.264 1.00 97.31 129 GLU A N 1
ATOM 886 C CA . GLU A 1 129 ? -15.599 -12.268 7.064 1.00 97.31 129 GLU A CA 1
ATOM 887 C C . GLU A 1 129 ? -17.023 -11.833 6.682 1.00 97.31 129 GLU A C 1
ATOM 889 O O . GLU A 1 129 ? -17.865 -12.652 6.310 1.00 97.31 129 GLU A O 1
ATOM 894 N N . GLY A 1 130 ? -17.273 -10.520 6.703 1.00 95.94 130 GLY A N 1
ATOM 895 C CA . GLY A 1 130 ? -18.572 -9.950 6.344 1.00 95.94 130 GLY A CA 1
ATOM 896 C C . GLY A 1 130 ? -19.638 -10.085 7.433 1.00 95.94 130 GLY A C 1
ATOM 897 O O . GLY A 1 130 ? -20.811 -9.840 7.141 1.00 95.94 130 GLY A O 1
ATOM 898 N N . VAL A 1 131 ? -19.245 -10.485 8.644 1.00 97.06 131 VAL A N 1
ATOM 899 C CA . VAL A 1 131 ? -20.100 -10.535 9.834 1.00 97.06 131 VAL A CA 1
ATOM 900 C C . VAL A 1 131 ? -19.912 -9.245 10.628 1.00 97.06 131 VAL A C 1
ATOM 902 O O . VAL A 1 131 ? -18.791 -8.759 10.749 1.00 97.06 131 VAL A O 1
ATOM 905 N N . GLY A 1 132 ? -21.009 -8.666 11.117 1.00 95.50 132 GLY A N 1
ATOM 906 C CA . GLY A 1 132 ? -20.952 -7.447 11.918 1.00 95.50 132 GLY A CA 1
ATOM 907 C C . GLY A 1 132 ? -20.209 -6.296 11.236 1.00 95.50 132 GLY A C 1
ATOM 908 O O . GLY A 1 132 ? -20.484 -5.927 10.087 1.00 95.50 132 GLY A O 1
ATOM 909 N N . SER A 1 133 ? -19.257 -5.724 11.966 1.00 96.06 133 SER A N 1
ATOM 910 C CA . SER A 1 133 ? -18.353 -4.675 11.490 1.00 96.06 133 SER A CA 1
ATOM 911 C C . SER A 1 133 ? -17.179 -5.205 10.653 1.00 96.06 133 SER A C 1
ATOM 913 O O . SER A 1 133 ? -16.531 -4.427 9.942 1.00 96.06 133 SER A O 1
ATOM 915 N N . CYS A 1 134 ? -16.916 -6.516 10.678 1.00 97.81 134 CYS A N 1
ATOM 916 C CA . CYS A 1 134 ? -15.798 -7.125 9.977 1.00 97.81 134 CYS A CA 1
ATOM 917 C C . CYS A 1 134 ? -15.994 -7.124 8.469 1.00 97.81 134 CYS A C 1
ATOM 919 O O . CYS A 1 134 ? -16.870 -7.785 7.906 1.00 97.81 134 CYS A O 1
ATOM 921 N N . VAL A 1 135 ? -15.086 -6.450 7.774 1.00 97.25 135 VAL A N 1
ATOM 922 C CA . VAL A 1 135 ? -15.109 -6.351 6.318 1.00 97.25 135 VAL A CA 1
ATOM 923 C C . VAL A 1 135 ? -13.758 -6.702 5.724 1.00 97.25 135 VAL A C 1
ATOM 925 O O . VAL A 1 135 ? -12.700 -6.443 6.299 1.00 97.25 135 VAL A O 1
ATOM 928 N N . ARG A 1 136 ? -13.801 -7.282 4.526 1.00 97.69 136 ARG A N 1
ATOM 929 C CA . ARG A 1 136 ? -12.618 -7.488 3.694 1.00 97.69 136 ARG A CA 1
ATOM 930 C C . ARG A 1 136 ? -12.023 -6.161 3.239 1.00 97.69 136 ARG A C 1
ATOM 932 O O . ARG A 1 136 ? -12.745 -5.219 2.907 1.00 97.69 136 ARG A O 1
ATOM 939 N N . GLY A 1 137 ? -10.702 -6.136 3.195 1.00 97.62 137 GLY A N 1
ATOM 940 C CA . GLY A 1 137 ? -9.923 -5.067 2.604 1.00 97.62 137 GLY A CA 1
ATOM 941 C C . GLY A 1 137 ? -9.554 -5.370 1.158 1.00 97.62 137 GLY A C 1
ATOM 942 O O . GLY A 1 137 ? -10.115 -6.255 0.499 1.00 97.62 137 GLY A O 1
ATOM 943 N N . ARG A 1 138 ? -8.561 -4.635 0.671 1.00 97.81 138 ARG A N 1
ATOM 944 C CA . ARG A 1 138 ? -7.979 -4.806 -0.655 1.00 97.81 138 ARG A CA 1
ATOM 945 C C . ARG A 1 138 ? -6.464 -4.682 -0.595 1.00 97.81 138 ARG A C 1
ATOM 947 O O . ARG A 1 138 ? -5.938 -3.791 0.062 1.00 97.81 138 ARG A O 1
ATOM 954 N N . ILE A 1 139 ? -5.784 -5.550 -1.332 1.00 97.94 139 ILE A N 1
ATOM 955 C CA . ILE A 1 139 ? -4.375 -5.378 -1.683 1.00 97.94 139 ILE A CA 1
ATOM 956 C C . ILE A 1 139 ? -4.283 -4.786 -3.086 1.00 97.94 139 ILE A C 1
ATOM 958 O O . ILE A 1 139 ? -5.080 -5.124 -3.970 1.00 97.94 139 ILE A O 1
ATOM 962 N N . THR A 1 140 ? -3.314 -3.902 -3.289 1.00 97.56 140 THR A N 1
ATOM 963 C CA . THR A 1 140 ? -3.039 -3.265 -4.579 1.00 97.56 140 THR A CA 1
ATOM 964 C C . THR A 1 140 ? -1.599 -3.548 -4.966 1.00 97.56 140 THR A C 1
ATOM 966 O O . THR A 1 140 ? -0.702 -3.408 -4.140 1.00 97.56 140 THR A O 1
ATOM 969 N N . CYS A 1 141 ? -1.369 -3.952 -6.209 1.00 97.06 141 CYS A N 1
ATOM 970 C CA . CYS A 1 141 ? -0.021 -4.089 -6.734 1.00 97.06 141 CYS A CA 1
ATOM 971 C C . CYS A 1 141 ? 0.606 -2.706 -6.934 1.00 97.06 141 CYS A C 1
ATOM 973 O O . CYS A 1 141 ? 0.042 -1.861 -7.637 1.00 97.06 141 CYS A O 1
ATOM 975 N N . THR A 1 142 ? 1.764 -2.474 -6.325 1.00 95.75 142 THR A N 1
ATOM 976 C CA . THR A 1 142 ? 2.483 -1.199 -6.372 1.00 95.75 142 THR A CA 1
ATOM 977 C C . THR A 1 142 ? 3.939 -1.400 -6.786 1.00 95.75 142 THR A C 1
ATOM 979 O O . THR A 1 142 ? 4.507 -2.446 -6.460 1.00 95.75 142 THR A O 1
ATOM 982 N N . PRO A 1 143 ? 4.567 -0.405 -7.440 1.00 95.00 143 PRO A N 1
ATOM 983 C CA . PRO A 1 143 ? 5.999 -0.440 -7.723 1.00 95.00 143 PRO A CA 1
ATOM 984 C C . PRO A 1 143 ? 6.823 -0.557 -6.438 1.00 95.00 143 PRO A C 1
ATOM 986 O O . PRO A 1 143 ? 6.487 0.069 -5.424 1.00 95.00 143 PRO A O 1
ATOM 989 N N . THR A 1 144 ? 7.914 -1.317 -6.477 1.00 93.88 144 THR A N 1
ATOM 990 C CA . THR A 1 144 ? 8.836 -1.460 -5.342 1.00 93.88 144 THR A CA 1
ATOM 991 C C . THR A 1 144 ? 10.023 -0.496 -5.431 1.00 93.88 144 THR A C 1
ATOM 993 O O . THR A 1 144 ? 10.469 -0.138 -6.523 1.00 93.88 144 THR A O 1
ATOM 996 N N . PRO A 1 145 ? 10.572 -0.032 -4.289 1.00 89.81 145 PRO A N 1
ATOM 997 C CA . PRO A 1 145 ? 11.808 0.743 -4.300 1.00 89.81 145 PRO A CA 1
ATOM 998 C C . PRO A 1 145 ? 12.956 -0.084 -4.891 1.00 89.81 145 PRO A C 1
ATOM 1000 O O . PRO A 1 145 ? 13.329 -1.103 -4.317 1.00 89.81 145 PRO A O 1
ATOM 1003 N N . GLY A 1 146 ? 13.538 0.392 -5.993 1.00 85.25 146 GLY A N 1
ATOM 1004 C CA . GLY A 1 146 ? 14.622 -0.308 -6.690 1.00 85.25 146 GLY A CA 1
ATOM 1005 C C . GLY A 1 146 ? 14.177 -1.183 -7.863 1.00 85.25 146 GLY A C 1
ATOM 1006 O O . GLY A 1 146 ? 14.965 -2.027 -8.264 1.00 85.25 146 GLY A O 1
ATOM 1007 N N . GLY A 1 147 ? 12.973 -0.963 -8.401 1.00 89.12 147 GLY A N 1
ATOM 1008 C CA . GLY A 1 147 ? 12.429 -1.709 -9.541 1.00 89.12 147 GLY A CA 1
ATOM 1009 C C . GLY A 1 147 ? 11.519 -2.850 -9.102 1.00 89.12 147 GLY A C 1
ATOM 1010 O O . GLY A 1 147 ? 11.519 -3.229 -7.926 1.00 89.12 147 GLY A O 1
ATOM 1011 N N . GLY A 1 148 ? 10.717 -3.356 -10.033 1.00 94.56 148 GLY A N 1
ATOM 1012 C CA . GLY A 1 148 ? 9.761 -4.434 -9.806 1.00 94.56 148 GLY A CA 1
ATOM 1013 C C . GLY A 1 148 ? 8.426 -3.970 -9.217 1.00 94.56 148 GLY A C 1
ATOM 1014 O O . GLY A 1 148 ? 8.124 -2.777 -9.078 1.00 94.56 148 GLY A O 1
ATOM 1015 N N . SER A 1 149 ? 7.597 -4.940 -8.840 1.00 96.62 149 SER A N 1
ATOM 1016 C CA . SER A 1 149 ? 6.283 -4.679 -8.256 1.00 96.62 149 SER A CA 1
ATOM 1017 C C . SER A 1 149 ? 5.857 -5.776 -7.290 1.00 96.62 149 SER A C 1
ATOM 1019 O O . SER A 1 149 ? 6.198 -6.945 -7.446 1.00 96.62 149 SER A O 1
ATOM 1021 N N . SER A 1 150 ? 5.094 -5.390 -6.267 1.00 96.50 150 SER A N 1
ATOM 1022 C CA . SER A 1 150 ? 4.544 -6.322 -5.280 1.00 96.50 150 SER A CA 1
ATOM 1023 C C . SER A 1 150 ? 3.208 -5.834 -4.729 1.00 96.50 150 SER A C 1
ATOM 1025 O O . SER A 1 150 ? 2.859 -4.653 -4.826 1.00 96.50 150 SER A O 1
ATOM 1027 N N . PHE A 1 151 ? 2.432 -6.752 -4.152 1.00 96.94 151 PHE A N 1
ATOM 1028 C CA . PHE A 1 151 ? 1.184 -6.403 -3.483 1.00 96.94 151 PHE A CA 1
ATOM 1029 C C . PHE A 1 151 ? 1.440 -5.663 -2.166 1.00 96.94 151 PHE A C 1
ATOM 1031 O O . PHE A 1 151 ? 2.285 -6.054 -1.361 1.00 96.94 151 PHE A O 1
ATOM 1038 N N . SER A 1 152 ? 0.647 -4.620 -1.929 1.00 95.75 152 SER A N 1
ATOM 1039 C CA . SER A 1 152 ? 0.568 -3.925 -0.647 1.00 95.75 152 SER A CA 1
ATOM 1040 C C . SER A 1 152 ? 0.074 -4.838 0.484 1.00 95.75 152 SER A C 1
ATOM 1042 O O . SER A 1 152 ? -0.415 -5.947 0.261 1.00 95.75 152 SER A O 1
ATOM 1044 N N . GLY A 1 153 ? 0.112 -4.322 1.717 1.00 95.19 153 GLY A N 1
ATOM 1045 C CA . GLY A 1 153 ? -0.664 -4.894 2.820 1.00 95.19 153 GLY A CA 1
ATOM 1046 C C . GLY A 1 153 ? -2.176 -4.793 2.581 1.00 95.19 153 GLY A C 1
ATOM 1047 O O . GLY A 1 153 ? -2.624 -4.079 1.678 1.00 95.19 153 GLY A O 1
ATOM 1048 N N . CYS A 1 154 ? -2.957 -5.516 3.391 1.00 97.44 154 CYS A N 1
ATOM 1049 C CA . CYS A 1 154 ?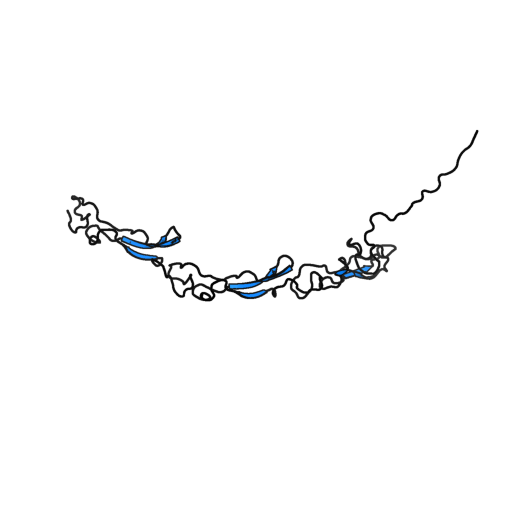 -4.412 -5.552 3.279 1.00 97.44 154 CYS A CA 1
ATOM 1050 C C . CYS A 1 154 ? -5.051 -4.259 3.806 1.00 97.44 154 CYS A C 1
ATOM 1052 O O . CYS A 1 154 ? -5.295 -4.103 5.003 1.00 97.44 154 CYS A O 1
ATOM 1054 N N . GLU A 1 155 ? -5.334 -3.312 2.915 1.00 97.12 155 GLU A N 1
ATOM 1055 C CA . GLU A 1 155 ? -5.877 -2.011 3.296 1.00 97.12 155 GLU A CA 1
ATOM 1056 C C . GLU A 1 155 ? -7.401 -2.047 3.435 1.00 97.12 155 GLU A C 1
ATOM 1058 O O . GLU A 1 155 ? -8.113 -2.601 2.596 1.00 97.12 155 GLU A O 1
ATOM 1063 N N . GLY A 1 156 ? -7.916 -1.413 4.491 1.00 95.81 156 GLY A N 1
ATOM 1064 C CA . GLY A 1 156 ? -9.355 -1.268 4.720 1.00 95.81 156 GLY A CA 1
ATOM 1065 C C . GLY A 1 156 ? -10.059 -2.521 5.240 1.00 95.81 156 GLY A C 1
ATOM 1066 O O . GLY A 1 156 ? -11.287 -2.522 5.295 1.00 95.81 156 GLY A O 1
ATOM 1067 N N . SER A 1 157 ? -9.318 -3.567 5.621 1.00 97.50 157 SER A N 1
ATOM 1068 C CA . SER A 1 157 ? -9.916 -4.674 6.367 1.00 97.50 157 SER A CA 1
ATOM 1069 C C . SER A 1 157 ? -10.254 -4.241 7.796 1.00 97.50 157 SER A C 1
ATOM 1071 O O . SER A 1 157 ? -9.508 -3.480 8.417 1.00 97.50 157 SER A O 1
ATOM 1073 N N . VAL A 1 158 ? -11.392 -4.714 8.302 1.00 97.19 158 VAL A N 1
ATOM 1074 C CA . VAL A 1 158 ? -11.786 -4.594 9.712 1.00 97.19 158 VAL A CA 1
ATOM 1075 C C . VAL A 1 158 ? -11.816 -6.004 10.275 1.00 97.19 158 VAL A C 1
ATOM 1077 O O . VAL A 1 158 ? -12.517 -6.869 9.747 1.00 97.19 158 VAL A O 1
ATOM 1080 N N . LEU A 1 159 ? -10.982 -6.246 11.282 1.00 97.31 159 LEU A N 1
ATOM 1081 C CA . LEU A 1 159 ? -10.832 -7.544 11.931 1.00 97.31 159 LEU A CA 1
ATOM 1082 C C . LEU A 1 159 ? -11.634 -7.575 13.238 1.00 97.31 159 LEU A C 1
ATOM 1084 O O . LEU A 1 159 ? -11.865 -6.502 13.793 1.00 97.31 159 LEU A O 1
ATOM 1088 N N . PRO A 1 160 ? -11.974 -8.774 13.746 1.00 97.38 160 PRO A N 1
ATOM 1089 C CA . PRO A 1 160 ? -12.625 -8.924 15.041 1.00 97.38 160 PRO A CA 1
ATOM 1090 C C . PRO A 1 160 ? -11.876 -8.204 16.164 1.00 97.38 160 PRO A C 1
ATOM 1092 O O . PRO A 1 160 ? -10.648 -8.322 16.275 1.00 97.38 160 PRO A O 1
ATOM 1095 N N . SER A 1 161 ? -12.615 -7.504 17.015 1.00 94.50 161 SER A N 1
ATOM 1096 C CA . SER A 1 161 ? -12.136 -6.862 18.241 1.00 94.50 161 SER A CA 1
ATOM 1097 C C . SER A 1 161 ? -13.082 -7.141 19.408 1.00 94.50 161 SER A C 1
ATOM 1099 O O . SER A 1 161 ? -14.095 -7.783 19.223 1.00 94.50 161 SER A O 1
ATOM 1101 N N . GLU A 1 162 ? -12.743 -6.715 20.624 1.00 91.94 162 GLU A N 1
ATOM 1102 C CA . GLU A 1 162 ? -13.678 -6.836 21.753 1.00 91.94 162 GLU A CA 1
ATOM 1103 C C . GLU A 1 162 ? -14.902 -5.924 21.549 1.00 91.94 162 GLU A C 1
ATOM 1105 O O . GLU A 1 162 ? -14.748 -4.816 21.025 1.00 91.94 162 GLU A O 1
ATOM 1110 N N . GLU A 1 163 ? -16.072 -6.380 22.008 1.00 91.88 163 GLU A N 1
ATOM 1111 C CA . GLU A 1 163 ? -17.342 -5.645 21.949 1.00 91.88 163 GLU A CA 1
ATOM 1112 C C . GLU A 1 163 ? -17.251 -4.253 22.576 1.00 91.88 163 GLU A C 1
ATOM 1114 O O . GLU A 1 163 ? -16.755 -4.057 23.698 1.00 91.88 163 GLU A O 1
ATOM 1119 N N . ILE A 1 164 ? -17.795 -3.271 21.861 1.00 88.75 164 ILE A N 1
ATOM 1120 C CA . ILE A 1 164 ? -17.946 -1.909 22.349 1.00 88.75 164 ILE A CA 1
ATOM 1121 C C . ILE A 1 164 ? -19.405 -1.770 22.757 1.00 88.75 164 ILE A C 1
ATOM 1123 O O . ILE A 1 164 ? -20.205 -1.319 21.959 1.00 88.75 164 ILE A O 1
ATOM 1127 N N . CYS A 1 165 ? -19.707 -2.130 24.012 1.00 90.94 165 CYS A N 1
ATOM 1128 C CA . CYS A 1 165 ? -21.040 -2.205 24.638 1.00 90.94 165 CYS A CA 1
ATOM 1129 C C . CYS A 1 165 ? -21.924 -0.932 24.530 1.00 90.94 165 CYS A C 1
ATOM 1131 O O . CYS A 1 165 ? -22.300 -0.334 25.548 1.00 90.94 165 CYS A O 1
ATOM 1133 N N . ASP A 1 166 ? -22.241 -0.465 23.331 1.00 88.19 166 ASP A N 1
ATOM 1134 C CA . ASP A 1 166 ? -22.836 0.829 23.010 1.00 88.19 166 ASP A CA 1
ATOM 1135 C C . ASP A 1 166 ? -24.152 0.715 22.226 1.00 88.19 166 ASP A C 1
ATOM 1137 O O . ASP A 1 166 ? -24.826 1.732 22.008 1.00 88.19 166 ASP A O 1
ATOM 1141 N N . GLY A 1 167 ? -24.581 -0.504 21.882 1.00 86.00 167 GLY A N 1
ATOM 1142 C CA . GLY A 1 167 ? -25.825 -0.733 21.153 1.00 86.00 167 GLY A CA 1
ATOM 1143 C C . GLY A 1 167 ? -25.694 -0.675 19.635 1.00 86.00 167 GLY A C 1
ATOM 1144 O O . GLY A 1 167 ? -26.733 -0.729 18.963 1.00 86.00 167 GLY A O 1
ATOM 1145 N N . ALA A 1 168 ? -24.498 -0.449 19.081 1.00 87.00 168 ALA A N 1
ATOM 1146 C CA . ALA A 1 168 ? -24.339 -0.069 17.680 1.00 87.00 168 ALA A CA 1
ATOM 1147 C C . ALA A 1 168 ? -23.885 -1.199 16.751 1.00 87.00 168 ALA A C 1
ATOM 1149 O O . ALA A 1 168 ? -24.225 -1.130 15.561 1.00 87.00 168 ALA A O 1
ATOM 1150 N N . GLY A 1 169 ? -23.150 -2.198 17.240 1.00 90.62 169 GLY A N 1
ATOM 1151 C CA . GLY A 1 169 ? -22.428 -3.120 16.370 1.00 90.62 169 GLY A CA 1
ATOM 1152 C C . GLY A 1 169 ? -22.119 -4.486 16.968 1.00 90.62 169 GLY A C 1
ATOM 1153 O O . GLY A 1 169 ? -22.482 -4.790 18.090 1.00 90.62 169 GLY A O 1
ATOM 1154 N N . ASP A 1 170 ? -21.547 -5.309 16.098 1.00 96.31 170 ASP A N 1
ATOM 1155 C CA . ASP A 1 170 ? -20.968 -6.625 16.361 1.00 96.31 170 ASP A CA 1
ATOM 1156 C C . ASP A 1 170 ? -19.490 -6.446 15.975 1.00 96.31 170 ASP A C 1
ATOM 1158 O O . ASP A 1 170 ? -19.146 -6.322 14.783 1.00 96.31 170 ASP A O 1
ATOM 1162 N N . GLU A 1 171 ? -18.648 -6.205 16.974 1.00 95.69 171 GLU A N 1
ATOM 1163 C CA . GLU A 1 171 ? -17.233 -5.878 16.801 1.00 95.69 171 GLU A CA 1
ATOM 1164 C C . GLU A 1 171 ? -16.352 -7.118 16.820 1.00 95.69 171 GLU A C 1
ATOM 1166 O O . GLU A 1 171 ? -15.302 -7.126 16.166 1.00 95.69 171 GLU A O 1
ATOM 1171 N N . ASP A 1 172 ? -16.770 -8.158 17.532 1.00 96.06 172 ASP A N 1
ATOM 1172 C CA . ASP A 1 172 ? -16.067 -9.435 17.580 1.00 96.06 172 ASP A CA 1
ATOM 1173 C C . ASP A 1 172 ? -16.474 -10.392 16.441 1.00 96.06 172 ASP A C 1
ATOM 1175 O O . ASP A 1 172 ? -15.774 -11.370 16.135 1.00 96.06 172 ASP A O 1
ATOM 1179 N N . CYS A 1 173 ? -17.513 -10.003 15.704 1.00 97.44 173 CYS A N 1
ATOM 1180 C CA . CYS A 1 173 ? -17.992 -10.616 14.480 1.00 97.44 173 CYS A CA 1
ATOM 1181 C C . CYS A 1 173 ? -18.479 -12.053 14.703 1.00 97.44 173 CYS A C 1
ATOM 1183 O O . CYS A 1 173 ? -18.230 -12.932 13.863 1.00 97.44 173 CYS A O 1
ATOM 1185 N N . ASP A 1 174 ? -19.162 -12.288 15.827 1.00 96.50 174 ASP A N 1
ATOM 1186 C CA . ASP A 1 174 ? -19.732 -13.574 16.234 1.00 96.50 174 ASP A CA 1
ATOM 1187 C C . ASP A 1 174 ? -21.246 -13.730 15.955 1.00 96.50 174 ASP A C 1
ATOM 1189 O O . ASP A 1 174 ? -21.827 -14.781 16.255 1.00 96.50 174 ASP A O 1
ATOM 1193 N N . GLU A 1 175 ? -21.849 -12.748 15.270 1.00 95.81 175 GLU A N 1
ATOM 1194 C CA . GLU A 1 175 ? -23.282 -12.615 14.954 1.00 95.81 175 GLU A CA 1
ATOM 1195 C C . GLU A 1 175 ? -24.167 -12.109 16.110 1.00 95.81 175 GLU A C 1
ATOM 1197 O O . GLU A 1 175 ? -25.399 -12.031 15.948 1.00 95.81 175 GLU A O 1
ATOM 1202 N N . LEU A 1 176 ? -23.587 -11.765 17.258 1.00 95.06 176 LEU A N 1
ATOM 1203 C CA . LEU A 1 176 ? -24.268 -11.138 18.385 1.00 95.06 176 LEU A CA 1
ATOM 1204 C C . LEU A 1 176 ? -23.875 -9.659 18.489 1.00 95.06 176 LEU A C 1
ATOM 1206 O O . LEU A 1 176 ? -22.981 -9.183 17.816 1.00 95.06 176 LEU A O 1
ATOM 1210 N N . ILE A 1 177 ? -24.692 -8.891 19.207 1.00 93.12 177 ILE A N 1
ATOM 1211 C CA . ILE A 1 177 ? -24.476 -7.456 19.418 1.00 93.12 177 ILE A CA 1
ATOM 1212 C C . ILE A 1 177 ? -24.393 -7.260 20.926 1.00 93.12 177 ILE A C 1
ATOM 1214 O O . ILE A 1 177 ? -25.346 -7.638 21.629 1.00 93.12 177 ILE A O 1
ATOM 1218 N N . ASP A 1 178 ? -23.308 -6.642 21.390 1.00 90.31 178 ASP A N 1
ATOM 1219 C CA . ASP A 1 178 ? -23.033 -6.295 22.784 1.00 90.31 178 ASP A CA 1
ATOM 1220 C C . ASP A 1 178 ? -23.165 -7.484 23.763 1.00 90.31 178 ASP A C 1
ATOM 1222 O O . ASP A 1 178 ? -23.726 -7.362 24.867 1.00 90.31 178 ASP A O 1
ATOM 1226 N N . GLU A 1 179 ? -22.703 -8.677 23.387 1.00 90.94 179 GLU A N 1
ATOM 1227 C CA . GLU A 1 179 ? -22.626 -9.813 24.301 1.00 90.94 179 GLU A CA 1
ATOM 1228 C C . GLU A 1 179 ? -21.464 -9.679 25.299 1.00 90.94 179 GLU A C 1
ATOM 1230 O O . GLU A 1 179 ? -20.498 -8.947 25.128 1.00 90.94 179 GLU A O 1
ATOM 1235 N N . GLY A 1 180 ? -21.599 -10.328 26.459 1.00 86.12 180 GLY A N 1
ATOM 1236 C CA . GLY A 1 180 ? -20.605 -10.197 27.533 1.00 86.12 180 GLY A CA 1
ATOM 1237 C C . GLY A 1 180 ? -20.602 -8.843 28.264 1.00 86.12 180 GLY A C 1
ATOM 1238 O O . GLY A 1 180 ? -19.845 -8.689 29.221 1.00 86.12 180 GLY A O 1
ATOM 1239 N N . CYS A 1 181 ? -21.480 -7.908 27.895 1.00 88.38 181 CYS A N 1
ATOM 1240 C CA . CYS A 1 181 ? -21.617 -6.601 28.532 1.00 88.38 181 CYS A CA 1
ATOM 1241 C C . CYS A 1 181 ? -22.416 -6.648 29.851 1.00 88.38 181 CYS A C 1
ATOM 1243 O O . CYS A 1 181 ? -23.509 -7.217 29.923 1.00 88.38 181 CYS A O 1
ATOM 1245 N N . ASP A 1 182 ? -21.913 -5.980 30.898 1.00 88.62 182 ASP A N 1
ATOM 1246 C CA . ASP A 1 182 ? -22.633 -5.805 32.175 1.00 88.62 182 ASP A CA 1
ATOM 1247 C C . ASP A 1 182 ? -23.856 -4.879 32.029 1.00 88.62 182 ASP A C 1
ATOM 1249 O O . ASP A 1 182 ? -24.865 -5.025 32.731 1.00 88.62 182 ASP 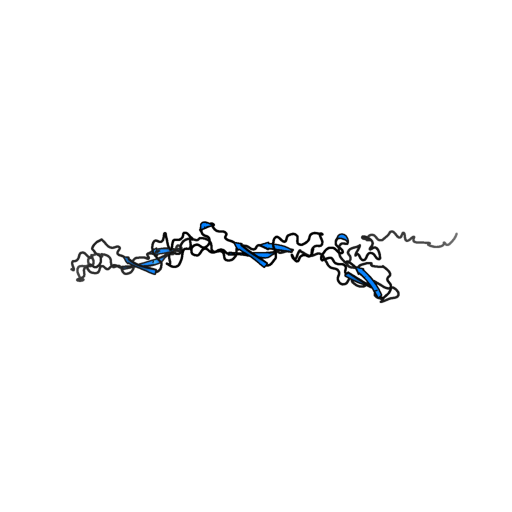A O 1
ATOM 1253 N N . CYS A 1 183 ? -23.748 -3.889 31.141 1.00 91.38 183 CYS A N 1
ATOM 1254 C CA . CYS A 1 183 ? -24.792 -2.937 30.792 1.00 91.38 183 CYS A CA 1
ATOM 1255 C C . CYS A 1 183 ? -24.496 -2.275 29.439 1.00 91.38 183 CYS A C 1
ATOM 1257 O O . CYS A 1 183 ? -23.361 -2.290 28.974 1.00 91.38 183 CYS A O 1
ATOM 1259 N N . LEU A 1 184 ? -25.520 -1.669 28.830 1.00 90.75 184 LEU A N 1
ATOM 1260 C CA . LEU A 1 184 ? -25.377 -0.895 27.592 1.00 90.75 184 LEU A CA 1
ATOM 1261 C C . LEU A 1 184 ? -25.062 0.563 27.911 1.00 90.75 184 LEU A C 1
ATOM 1263 O O . LEU A 1 184 ? -25.734 1.164 28.760 1.00 90.75 184 LEU A O 1
ATOM 1267 N N . LEU A 1 185 ? -24.083 1.144 27.225 1.00 92.19 185 LEU A N 1
ATOM 1268 C CA . LEU A 1 185 ? -23.618 2.503 27.474 1.00 92.19 185 LEU A CA 1
ATOM 1269 C C . LEU A 1 185 ? -24.775 3.518 27.423 1.00 92.19 185 LEU A C 1
ATOM 1271 O O . LEU A 1 185 ? -25.572 3.560 26.488 1.00 92.19 185 LEU A O 1
ATOM 1275 N N . GLY A 1 186 ? -24.886 4.348 28.462 1.00 90.00 186 GLY A N 1
ATOM 1276 C CA . GLY A 1 186 ? -25.949 5.348 28.594 1.00 90.00 186 GLY A CA 1
ATOM 1277 C C . GLY A 1 186 ? -27.289 4.819 29.119 1.00 90.00 186 GLY A C 1
ATOM 1278 O O . GLY A 1 186 ? -28.200 5.620 29.339 1.00 90.00 186 GLY A O 1
ATOM 1279 N N . SER A 1 187 ? -27.430 3.512 29.360 1.00 94.19 187 SER A N 1
ATOM 1280 C CA . SER A 1 187 ? -28.559 2.989 30.138 1.00 94.19 187 SER A CA 1
ATOM 1281 C C . SER A 1 187 ? -28.488 3.457 31.597 1.00 94.19 187 SER A C 1
ATOM 1283 O O . SER A 1 187 ? -27.409 3.753 32.110 1.00 94.19 187 SER A O 1
ATOM 1285 N N . SER A 1 188 ? -29.634 3.537 32.277 1.00 95.44 188 SER A N 1
ATOM 1286 C CA . SER A 1 188 ? -29.703 3.909 33.693 1.00 95.44 188 SER A CA 1
ATOM 1287 C C . SER A 1 188 ? -30.709 3.055 34.457 1.00 95.44 188 SER A C 1
ATOM 1289 O O . SER A 1 188 ? -31.692 2.566 33.890 1.00 95.44 188 SER A O 1
ATOM 1291 N N . HIS A 1 189 ? -30.449 2.847 35.749 1.00 95.31 189 HIS A N 1
ATOM 1292 C CA . HIS A 1 189 ? -31.341 2.104 36.641 1.00 95.31 189 HIS A CA 1
ATOM 1293 C C . HIS A 1 189 ? -31.271 2.608 38.085 1.00 95.31 189 HIS A C 1
ATOM 1295 O O . HIS A 1 189 ? -30.313 3.273 38.489 1.00 95.31 189 HIS A O 1
ATOM 1301 N N . ASP A 1 190 ? -32.310 2.296 38.859 1.00 95.56 190 ASP A N 1
ATOM 1302 C CA . ASP A 1 190 ? -32.380 2.647 40.275 1.00 95.56 190 ASP A CA 1
ATOM 1303 C C . ASP A 1 190 ? -31.415 1.784 41.096 1.00 95.56 190 ASP A C 1
ATOM 1305 O O . ASP A 1 190 ? -31.301 0.573 40.906 1.00 95.56 190 ASP A O 1
ATOM 1309 N N . CYS A 1 191 ? -30.768 2.398 42.078 1.00 95.94 191 CYS A N 1
ATOM 1310 C CA . CYS A 1 191 ? -29.836 1.733 42.976 1.00 95.94 191 CYS A CA 1
ATOM 1311 C C . CYS A 1 191 ? -30.130 2.108 44.429 1.00 95.94 191 CYS A C 1
ATOM 1313 O O . CYS A 1 191 ? -30.596 3.206 44.739 1.00 95.94 191 CYS A O 1
ATOM 1315 N N . TYR A 1 192 ? -29.848 1.188 45.347 1.00 95.88 192 TYR A N 1
ATOM 1316 C CA . TYR A 1 192 ? -29.956 1.459 46.775 1.00 95.88 192 TYR A CA 1
ATOM 1317 C C . TYR A 1 192 ? -29.035 0.533 47.565 1.00 95.88 192 TYR A C 1
ATOM 1319 O O . TYR A 1 192 ? -29.241 -0.679 47.600 1.00 95.88 192 TYR A O 1
ATOM 1327 N N . GLY A 1 193 ? -28.012 1.102 48.201 1.00 93.88 193 GLY A N 1
ATOM 1328 C CA . GLY A 1 193 ? -27.054 0.375 49.034 1.00 93.88 193 GLY A CA 1
ATOM 1329 C C . GLY A 1 193 ? -27.441 0.293 50.514 1.00 93.88 193 GLY A C 1
ATOM 1330 O O . GLY A 1 193 ? -26.648 -0.202 51.317 1.00 93.88 193 GLY A O 1
ATOM 1331 N N . GLY A 1 194 ? -28.607 0.827 50.900 1.00 91.75 194 GLY A N 1
ATOM 1332 C CA . GLY A 1 194 ? -29.139 0.749 52.264 1.00 91.75 194 GLY A CA 1
ATOM 1333 C C . GLY A 1 194 ? -29.700 -0.634 52.621 1.00 91.75 194 GLY A C 1
ATOM 1334 O O . GLY A 1 194 ? -29.727 -1.554 51.802 1.00 91.75 194 GLY A O 1
ATOM 1335 N N . ALA A 1 195 ? -30.148 -0.798 53.868 1.00 93.12 195 ALA A N 1
ATOM 1336 C CA . ALA A 1 195 ? -30.722 -2.063 54.321 1.00 93.12 195 ALA A CA 1
ATOM 1337 C C . ALA A 1 195 ? -32.015 -2.404 53.539 1.00 93.12 195 ALA A C 1
ATOM 1339 O O . ALA A 1 195 ? -32.794 -1.512 53.202 1.00 93.12 195 ALA A O 1
ATOM 1340 N N . PRO A 1 196 ? -32.297 -3.687 53.241 1.00 92.31 196 PRO A N 1
ATOM 1341 C CA . PRO A 1 196 ? -33.547 -4.053 52.583 1.00 92.31 196 PRO A CA 1
ATOM 1342 C C . PRO A 1 196 ? -34.765 -3.570 53.381 1.00 92.31 196 PRO A C 1
ATOM 1344 O O . PRO A 1 196 ? -34.878 -3.855 54.571 1.00 92.31 196 PRO A O 1
ATOM 1347 N N . GLY A 1 197 ? -35.689 -2.879 52.711 1.00 91.00 197 GLY A N 1
ATOM 1348 C CA . GLY A 1 197 ? -36.917 -2.356 53.318 1.00 91.00 197 GLY A CA 1
ATOM 1349 C C . GLY A 1 197 ? -36.849 -0.909 53.813 1.00 91.00 197 GLY A C 1
ATOM 1350 O O . GLY A 1 197 ? -37.893 -0.392 54.187 1.00 91.00 197 GLY A O 1
ATOM 1351 N N . THR A 1 198 ? -35.688 -0.247 53.763 1.00 94.12 198 THR A N 1
ATOM 1352 C CA . THR A 1 198 ? -35.555 1.171 54.157 1.00 94.12 198 THR A CA 1
ATOM 1353 C C . THR A 1 198 ? -35.652 2.142 52.974 1.00 94.12 198 THR A C 1
ATOM 1355 O O . THR A 1 198 ? -35.762 3.348 53.161 1.00 94.12 198 THR A O 1
ATOM 1358 N N . ALA A 1 199 ? -35.616 1.647 51.732 1.00 93.88 199 ALA A N 1
ATOM 1359 C CA . ALA A 1 199 ? -35.723 2.489 50.541 1.00 93.88 199 ALA A CA 1
ATOM 1360 C C . ALA A 1 199 ? -37.096 3.177 50.461 1.00 93.88 199 ALA A C 1
ATOM 1362 O O . ALA A 1 199 ? -38.127 2.503 50.458 1.00 93.88 199 ALA A O 1
ATOM 1363 N N . GLY A 1 200 ? -37.106 4.507 50.342 1.00 92.38 200 GLY A N 1
ATOM 1364 C CA . GLY A 1 200 ? -38.335 5.301 50.259 1.00 92.38 200 GLY A CA 1
ATOM 1365 C C . GLY A 1 200 ? -39.062 5.484 51.596 1.00 92.38 200 GLY A C 1
ATOM 1366 O O . GLY A 1 200 ? -40.206 5.939 51.591 1.00 92.38 200 GLY A O 1
ATOM 1367 N N . ILE A 1 201 ? -38.435 5.102 52.712 1.00 93.88 201 ILE A N 1
ATOM 1368 C CA . ILE A 1 201 ? -38.951 5.301 54.069 1.00 93.88 201 ILE A CA 1
ATOM 1369 C C . ILE A 1 201 ? -38.247 6.508 54.689 1.00 93.88 201 ILE A C 1
ATOM 1371 O O . ILE A 1 201 ? -37.025 6.608 54.611 1.00 93.88 201 ILE A O 1
ATOM 1375 N N . GLY A 1 202 ? -39.016 7.424 55.279 1.00 91.62 202 GLY A N 1
ATOM 1376 C CA . GLY A 1 202 ? -38.462 8.637 55.874 1.00 91.62 202 GLY A CA 1
ATOM 1377 C C . GLY A 1 202 ? -37.680 9.475 54.861 1.00 91.62 202 GLY A C 1
ATOM 1378 O O . GLY A 1 202 ? -38.158 9.745 53.756 1.00 91.62 202 GLY A O 1
ATOM 1379 N N . GLU A 1 203 ? -36.464 9.860 55.238 1.00 91.50 203 GLU A N 1
ATOM 1380 C CA . GLU A 1 203 ? -35.526 10.593 54.377 1.00 91.50 203 GLU A CA 1
ATOM 1381 C C . GLU A 1 203 ? -34.739 9.673 53.421 1.00 91.50 203 GLU A C 1
ATOM 1383 O O . GLU A 1 203 ? -34.013 10.156 52.547 1.00 91.50 203 GLU A O 1
ATOM 1388 N N . CYS A 1 204 ? -34.865 8.346 53.543 1.00 95.06 204 CYS A N 1
ATOM 1389 C CA . CYS A 1 204 ? -34.157 7.424 52.667 1.00 95.06 204 CYS A CA 1
ATOM 1390 C C . CYS A 1 204 ? -34.745 7.393 51.259 1.00 95.06 204 CYS A C 1
ATOM 1392 O O . CYS A 1 204 ? -35.925 7.119 51.044 1.00 95.06 204 CYS A O 1
ATOM 1394 N N . ALA A 1 205 ? -33.874 7.528 50.267 1.00 95.31 205 ALA A N 1
ATOM 1395 C CA . ALA A 1 205 ? -34.231 7.522 48.858 1.00 95.31 205 ALA A CA 1
ATOM 1396 C C . ALA A 1 205 ? -33.286 6.615 48.069 1.00 95.31 205 ALA A C 1
ATOM 1398 O O . ALA A 1 205 ? -32.089 6.539 48.359 1.00 95.31 205 ALA A O 1
ATOM 1399 N N . ALA A 1 206 ? -33.833 5.939 47.059 1.00 95.88 206 ALA A N 1
ATOM 1400 C CA . ALA A 1 206 ? -33.025 5.300 46.031 1.00 95.88 206 ALA A CA 1
ATOM 1401 C C . ALA A 1 206 ? -32.269 6.364 45.222 1.00 95.88 206 ALA A C 1
ATOM 1403 O O . ALA A 1 206 ? -32.762 7.476 45.030 1.00 95.88 206 ALA A O 1
ATOM 1404 N N . GLY A 1 207 ? -31.068 6.012 44.778 1.00 96.00 207 GLY A N 1
ATOM 1405 C CA . GLY A 1 207 ? -30.309 6.784 43.804 1.00 96.00 207 GLY A CA 1
ATOM 1406 C C . GLY A 1 207 ? -30.455 6.207 42.400 1.00 96.00 207 GLY A C 1
ATOM 1407 O O . GLY A 1 207 ? -31.240 5.288 42.163 1.00 96.00 207 GLY A O 1
ATOM 1408 N N . THR A 1 208 ? -29.632 6.704 41.484 1.00 96.81 208 THR A N 1
ATOM 1409 C CA . THR A 1 208 ? -29.521 6.197 40.112 1.00 96.81 208 THR A CA 1
ATOM 1410 C C . THR A 1 208 ? -28.071 5.829 39.805 1.00 96.81 208 THR A C 1
ATOM 1412 O O . THR A 1 208 ? -27.137 6.510 40.244 1.00 96.81 208 THR A O 1
ATOM 1415 N N . GLN A 1 209 ? -27.886 4.737 39.068 1.00 97.25 209 GLN A N 1
ATOM 1416 C CA . GLN A 1 209 ? -26.637 4.397 38.393 1.00 97.25 209 GLN A CA 1
ATOM 1417 C C . GLN A 1 209 ? -26.829 4.541 36.890 1.00 97.25 209 GLN A C 1
ATOM 1419 O O . GLN A 1 209 ? -27.859 4.145 36.345 1.00 97.25 209 GLN A O 1
ATOM 1424 N N . ASP A 1 210 ? -25.794 5.049 36.238 1.00 95.56 210 ASP A N 1
ATOM 1425 C CA . ASP A 1 210 ? -25.707 5.160 34.789 1.00 95.56 210 ASP A CA 1
ATOM 1426 C C . ASP A 1 210 ? -24.607 4.220 34.304 1.00 95.56 210 ASP A C 1
ATOM 1428 O O . ASP A 1 210 ? -23.558 4.096 34.944 1.00 95.56 210 ASP A O 1
ATOM 1432 N N . CYS A 1 211 ? -24.840 3.548 33.187 1.00 94.81 211 CYS A N 1
ATOM 1433 C CA . CYS A 1 211 ? -23.839 2.734 32.530 1.00 94.81 211 CYS A CA 1
ATOM 1434 C C . CYS A 1 211 ? -22.886 3.650 31.761 1.00 94.81 211 CYS A C 1
ATOM 1436 O O . CYS A 1 211 ? -23.305 4.401 30.875 1.00 94.81 211 CYS A O 1
ATOM 1438 N N . VAL A 1 212 ? -21.608 3.631 32.126 1.00 93.56 212 VAL A N 1
ATOM 1439 C CA . VAL A 1 212 ? -20.593 4.569 31.637 1.00 93.56 212 VAL A CA 1
ATOM 1440 C C . VAL A 1 212 ? -19.299 3.838 31.289 1.00 93.56 212 VAL A C 1
ATOM 1442 O O . VAL A 1 212 ? -19.051 2.732 31.763 1.00 93.56 212 VAL A O 1
ATOM 1445 N N . MET A 1 213 ? -18.438 4.492 30.507 1.00 90.00 213 MET A N 1
ATOM 1446 C CA . MET A 1 213 ? -17.050 4.059 30.332 1.00 90.00 213 MET A CA 1
ATOM 1447 C C . MET A 1 213 ? -16.286 4.243 31.647 1.00 90.00 213 MET A C 1
ATOM 1449 O O . MET A 1 213 ? -16.171 5.362 32.164 1.00 90.00 213 MET A O 1
ATOM 1453 N N . LEU A 1 214 ? -15.763 3.150 32.188 1.00 88.62 214 LEU A N 1
ATOM 1454 C CA . LEU A 1 214 ? -14.934 3.125 33.381 1.00 88.62 214 LEU A CA 1
ATOM 1455 C C . LEU A 1 214 ? -13.484 3.537 33.054 1.00 88.62 214 LEU A C 1
ATOM 1457 O O . LEU A 1 214 ? -13.059 3.505 31.897 1.00 88.62 214 LEU A O 1
ATOM 1461 N N . PRO A 1 215 ? -12.682 3.946 34.058 1.00 89.12 215 PRO A N 1
ATOM 1462 C CA . PRO A 1 215 ? -11.312 4.420 33.832 1.00 89.12 215 PRO A CA 1
ATOM 1463 C C . PRO A 1 215 ? -10.349 3.387 33.230 1.00 89.12 215 PRO A C 1
ATOM 1465 O O . PRO A 1 215 ? -9.281 3.768 32.758 1.00 89.12 215 PRO A O 1
ATOM 1468 N N . ASP A 1 216 ? -10.691 2.100 33.295 1.00 85.56 216 ASP A N 1
ATOM 1469 C CA . ASP A 1 216 ? -9.935 0.997 32.697 1.00 85.56 216 ASP A CA 1
ATOM 1470 C C . ASP A 1 216 ? -10.320 0.714 31.235 1.00 85.56 216 ASP A C 1
ATOM 1472 O O . ASP A 1 216 ? -9.695 -0.135 30.606 1.00 85.56 216 ASP A O 1
ATOM 1476 N N . GLY A 1 217 ? -11.289 1.454 30.685 1.00 81.25 217 GLY A N 1
ATOM 1477 C CA . GLY A 1 217 ? -11.775 1.307 29.315 1.00 81.25 217 GLY A CA 1
ATOM 1478 C C . GLY A 1 217 ? -12.961 0.354 29.161 1.00 81.25 217 GLY A C 1
ATOM 1479 O O . GLY A 1 217 ? -13.503 0.285 28.066 1.00 81.25 217 GLY A O 1
ATOM 1480 N N . SER A 1 218 ? -13.389 -0.334 30.225 1.00 84.62 218 SER A N 1
ATOM 1481 C CA . SER A 1 218 ? -14.577 -1.198 30.199 1.00 84.62 218 SER A CA 1
ATOM 1482 C C . SER A 1 218 ? -15.878 -0.402 30.357 1.00 84.62 218 SER A C 1
ATOM 1484 O O . SER A 1 218 ? -15.877 0.718 30.873 1.00 84.62 218 SER A O 1
ATOM 1486 N N . VAL A 1 219 ? -17.006 -0.974 29.935 1.00 89.75 219 VAL A N 1
ATOM 1487 C CA . VAL A 1 219 ? -18.343 -0.409 30.169 1.00 89.75 219 VAL A CA 1
ATOM 1488 C C . VAL A 1 219 ? -18.942 -1.026 31.432 1.00 89.75 219 VAL A C 1
ATOM 1490 O O . VAL A 1 219 ? -18.966 -2.244 31.584 1.00 89.75 219 VAL A O 1
ATOM 1493 N N . GLY A 1 220 ? -19.434 -0.188 32.348 1.00 91.50 220 GLY A N 1
ATOM 1494 C CA . GLY A 1 220 ? -20.025 -0.661 33.599 1.00 91.50 220 GLY A CA 1
ATOM 1495 C C . GLY A 1 220 ? -20.824 0.398 34.356 1.00 91.50 220 GLY A C 1
ATOM 1496 O O . GLY A 1 220 ? -20.852 1.578 34.002 1.00 91.50 220 GLY A O 1
ATOM 1497 N N . TRP A 1 221 ? -21.495 -0.025 35.429 1.00 94.69 221 TRP A N 1
ATOM 1498 C CA . TRP A 1 221 ? -22.326 0.860 36.247 1.00 94.69 221 TRP A CA 1
ATOM 1499 C C . TRP A 1 221 ? -21.496 1.855 37.065 1.00 94.69 221 TRP A C 1
ATOM 1501 O O . TRP A 1 221 ? -20.547 1.487 37.761 1.00 94.69 221 TRP A O 1
ATOM 1511 N N . SER A 1 222 ? -21.908 3.122 37.046 1.00 94.75 222 SER A N 1
ATOM 1512 C CA . SER A 1 222 ? -21.342 4.177 37.887 1.00 94.75 222 SER A CA 1
ATOM 1513 C C . SER A 1 222 ? -21.636 3.959 39.381 1.00 94.75 222 SER A C 1
ATOM 1515 O O . SER A 1 222 ? -22.334 3.029 39.793 1.00 94.75 222 SER A O 1
ATOM 1517 N N . ALA A 1 223 ? -21.101 4.827 40.245 1.00 93.88 223 ALA A N 1
ATOM 1518 C CA . ALA A 1 223 ? -21.497 4.840 41.651 1.00 93.88 223 ALA A CA 1
ATOM 1519 C C . ALA A 1 223 ? -22.967 5.268 41.801 1.00 93.88 223 ALA A C 1
ATOM 1521 O O . ALA A 1 223 ? -23.435 6.163 41.097 1.00 93.88 223 ALA A O 1
ATOM 1522 N N . CYS A 1 224 ? -23.670 4.673 42.768 1.00 96.25 224 CYS A N 1
ATOM 1523 C CA . CYS A 1 224 ? -25.048 5.041 43.077 1.00 96.25 224 CYS A CA 1
ATOM 1524 C C . CYS A 1 224 ? -25.125 6.509 43.517 1.00 96.25 224 CYS A C 1
ATOM 1526 O O . CYS A 1 224 ? -24.633 6.877 44.585 1.00 96.25 224 CYS A O 1
ATOM 1528 N N . THR A 1 225 ? -25.701 7.361 42.671 1.00 96.62 225 THR A N 1
ATOM 1529 C CA . THR A 1 225 ? -25.739 8.809 42.889 1.00 96.62 225 THR A CA 1
ATOM 1530 C C . THR A 1 225 ? -27.129 9.231 43.340 1.00 96.62 225 THR A C 1
ATOM 1532 O O . THR A 1 225 ? -28.130 8.806 42.774 1.00 96.62 225 THR A O 1
ATOM 1535 N N . GLY A 1 226 ? -27.199 10.085 44.362 1.00 93.88 226 GLY A N 1
ATOM 1536 C CA . GLY A 1 226 ? -28.470 10.584 44.892 1.00 93.88 226 GLY A CA 1
ATOM 1537 C C . GLY A 1 226 ? -29.163 9.653 45.889 1.00 93.88 226 GLY A C 1
ATOM 1538 O O . GLY A 1 226 ? -30.240 10.002 46.358 1.00 93.88 226 GLY A O 1
ATOM 1539 N N . GLU A 1 227 ? -28.556 8.516 46.256 1.00 96.31 227 GLU A N 1
ATOM 1540 C CA . GLU A 1 227 ? -29.100 7.692 47.337 1.00 96.31 227 GLU A CA 1
ATOM 1541 C C . GLU A 1 227 ? -28.983 8.395 48.698 1.00 96.31 227 GLU A C 1
ATOM 1543 O O . GLU A 1 227 ? -27.946 8.972 49.042 1.00 96.31 227 GLU A O 1
ATOM 1548 N N . ALA A 1 228 ? -30.041 8.287 49.497 1.00 94.88 228 ALA A N 1
ATOM 1549 C CA . ALA A 1 228 ? -30.040 8.622 50.914 1.00 94.88 228 ALA A CA 1
ATOM 1550 C C . ALA A 1 228 ? -30.229 7.324 51.706 1.00 94.88 228 ALA A C 1
ATOM 1552 O O . ALA A 1 228 ? -31.246 6.641 51.579 1.00 94.88 228 ALA A O 1
ATOM 1553 N N . ARG A 1 229 ? -29.201 6.940 52.469 1.00 94.25 229 ARG A N 1
ATOM 1554 C CA . ARG A 1 229 ? -29.143 5.677 53.223 1.00 94.25 229 ARG A CA 1
ATOM 1555 C C . ARG A 1 229 ? -29.451 5.911 54.705 1.00 94.25 229 ARG A C 1
ATOM 1557 O O . ARG A 1 229 ? -29.214 7.028 55.162 1.00 94.25 229 ARG A O 1
ATOM 1564 N N . PRO A 1 230 ? -29.859 4.863 55.450 1.00 93.62 230 PRO A N 1
ATOM 1565 C CA . PRO A 1 230 ? -30.136 4.970 56.877 1.00 93.62 230 PRO A CA 1
ATOM 1566 C C . PRO A 1 230 ? -28.960 5.580 57.635 1.00 93.62 230 PRO A C 1
ATOM 1568 O O . PRO A 1 230 ? -27.819 5.109 57.545 1.00 93.62 230 PRO A O 1
ATOM 1571 N N . GLY A 1 231 ? -29.255 6.659 58.341 1.00 88.81 231 GLY A N 1
ATOM 1572 C CA . GLY A 1 231 ? -28.354 7.391 59.205 1.00 88.81 231 GLY A CA 1
ATOM 1573 C C . GLY A 1 231 ? -28.497 6.979 60.664 1.00 88.81 231 GLY A C 1
ATOM 1574 O O . GLY A 1 231 ? -29.103 5.972 61.015 1.00 88.81 231 GLY A O 1
ATOM 1575 N N . THR A 1 232 ? -27.861 7.759 61.535 1.00 87.88 232 THR A N 1
ATOM 1576 C CA . THR A 1 232 ? -28.139 7.692 62.972 1.00 87.88 232 THR A CA 1
ATOM 1577 C C . THR A 1 232 ? -29.272 8.657 63.272 1.00 87.88 232 THR A C 1
ATOM 1579 O O . THR A 1 232 ? -29.146 9.828 62.926 1.00 87.88 232 THR A O 1
ATOM 1582 N N . GLU A 1 233 ? -30.302 8.168 63.951 1.00 85.44 233 GLU A N 1
ATOM 1583 C CA . GLU A 1 233 ? -31.461 8.950 64.372 1.00 85.44 233 GLU A CA 1
ATOM 1584 C C . GLU A 1 233 ? -31.066 10.162 65.228 1.00 85.44 233 GLU A C 1
ATOM 1586 O O . GLU A 1 233 ? -30.295 10.043 66.197 1.00 85.44 233 GLU A O 1
ATOM 1591 N N . VAL A 1 234 ? -31.597 11.337 64.883 1.00 87.44 234 VAL A N 1
ATOM 1592 C CA . VAL A 1 234 ? -31.381 12.580 65.624 1.00 87.44 234 VAL A CA 1
ATOM 1593 C C . VAL A 1 234 ? -32.710 13.063 66.185 1.00 87.44 234 VAL A C 1
ATOM 1595 O O . VAL A 1 234 ? -33.414 13.820 65.540 1.00 87.44 234 VAL A O 1
ATOM 1598 N N . CYS A 1 235 ? -32.968 12.747 67.458 1.00 82.81 235 CYS A N 1
ATOM 1599 C CA . CYS A 1 235 ? -34.265 12.923 68.133 1.00 82.81 235 CYS A CA 1
ATOM 1600 C C . CYS A 1 235 ? -34.718 14.381 68.421 1.00 82.81 235 CYS A C 1
ATOM 1602 O O . CYS A 1 235 ? -35.263 14.671 69.491 1.00 82.81 235 CYS A O 1
ATOM 1604 N N . THR A 1 236 ? -34.394 15.343 67.562 1.00 75.81 236 THR A N 1
ATOM 1605 C CA . THR A 1 236 ? -34.804 16.752 67.693 1.00 75.81 236 THR A CA 1
ATOM 1606 C C . THR A 1 236 ? -35.285 17.362 66.372 1.00 75.81 236 THR A C 1
ATOM 1608 O O . THR A 1 236 ? -35.477 18.582 66.313 1.00 75.81 236 THR A O 1
ATOM 1611 N N . GLY A 1 237 ? -35.428 16.552 65.320 1.00 75.38 237 GLY A N 1
ATOM 1612 C CA . GLY A 1 237 ? -35.624 16.984 63.937 1.00 75.38 237 GLY A CA 1
ATOM 1613 C C . GLY A 1 237 ? -37.022 16.735 63.367 1.00 75.38 237 GLY A C 1
ATOM 1614 O O . GLY A 1 237 ? -37.402 17.423 62.418 1.00 75.38 237 GLY A O 1
ATOM 1615 N N . GLY A 1 238 ? -37.805 15.826 63.948 1.00 83.88 238 GLY A N 1
ATOM 1616 C CA . GLY A 1 238 ? -39.103 15.375 63.431 1.00 83.88 238 GLY A CA 1
ATOM 1617 C C . GLY A 1 238 ? -39.003 14.595 62.118 1.00 83.88 238 GLY A C 1
ATOM 1618 O O . GLY A 1 238 ? -39.991 14.515 61.384 1.00 83.88 238 GLY A O 1
ATOM 1619 N N . LEU A 1 239 ? -37.811 14.100 61.790 1.00 88.50 239 LEU A N 1
ATOM 1620 C CA . LEU A 1 239 ? -37.520 13.308 60.601 1.00 88.50 239 LEU A CA 1
ATOM 1621 C C . LEU A 1 239 ? -37.325 11.844 61.012 1.00 88.50 239 LEU A C 1
ATOM 1623 O O . LEU A 1 239 ? -37.281 11.534 62.194 1.00 88.50 239 LEU A O 1
ATOM 1627 N N . ASP A 1 240 ? -37.293 10.967 60.018 1.00 90.12 240 ASP A N 1
ATOM 1628 C CA . ASP A 1 240 ? -37.008 9.537 60.160 1.00 90.12 240 ASP A CA 1
ATOM 1629 C C . ASP A 1 240 ? -35.692 9.303 59.411 1.00 90.12 240 ASP A C 1
ATOM 1631 O O . ASP A 1 240 ? -35.677 9.183 58.177 1.00 90.12 240 ASP A O 1
ATOM 1635 N N . GLU A 1 241 ? -34.575 9.420 60.134 1.00 91.62 241 GLU A N 1
ATOM 1636 C CA . GLU A 1 241 ? -33.235 9.389 59.541 1.00 91.62 241 GLU A CA 1
ATOM 1637 C C . GLU A 1 241 ? -32.637 7.987 59.539 1.00 91.62 241 GLU A C 1
ATOM 1639 O O . GLU A 1 241 ? -31.773 7.704 58.705 1.00 91.62 241 GLU A O 1
ATOM 1644 N N . ASP A 1 242 ? -33.076 7.109 60.442 1.00 90.75 242 ASP A N 1
ATOM 1645 C CA . ASP A 1 242 ? -32.727 5.687 60.416 1.00 90.75 242 ASP A CA 1
ATOM 1646 C C . ASP A 1 242 ? -33.648 4.836 59.518 1.00 90.75 242 ASP A C 1
ATOM 1648 O O . ASP A 1 242 ? -33.330 3.678 59.218 1.00 90.75 242 ASP A O 1
ATOM 1652 N N . CYS A 1 243 ? -34.697 5.455 58.973 1.00 94.12 243 CYS A N 1
ATOM 1653 C CA . CYS A 1 243 ? -35.590 4.911 57.959 1.00 94.12 243 CYS A CA 1
ATOM 1654 C C . CYS A 1 243 ? -36.317 3.646 58.434 1.00 94.12 243 CYS A C 1
ATOM 1656 O O . CYS A 1 243 ? -36.540 2.711 57.650 1.00 94.12 243 CYS A O 1
ATOM 1658 N N . ASP A 1 244 ? -36.667 3.606 59.723 1.00 91.38 244 ASP A N 1
ATOM 1659 C CA . ASP A 1 244 ? -37.426 2.526 60.353 1.00 91.38 244 ASP A CA 1
ATOM 1660 C C . ASP A 1 244 ? -38.956 2.719 60.257 1.00 91.38 244 ASP A C 1
ATOM 1662 O O . ASP A 1 244 ? -39.732 1.798 60.554 1.00 91.38 244 ASP A O 1
ATOM 1666 N N . GLY A 1 245 ? -39.394 3.878 59.754 1.00 90.12 245 GLY A N 1
ATOM 1667 C CA . GLY A 1 245 ? -40.791 4.252 59.566 1.00 90.12 245 GLY A CA 1
ATOM 1668 C C . GLY A 1 245 ? -41.388 5.050 60.725 1.00 90.12 245 GLY A C 1
ATOM 1669 O O . GLY A 1 245 ? -42.610 5.255 60.740 1.00 90.12 245 GLY A O 1
ATOM 1670 N N . LEU A 1 246 ? -40.575 5.476 61.694 1.00 88.88 246 LEU A N 1
ATOM 1671 C CA . LEU A 1 246 ? -40.968 6.289 62.839 1.00 88.88 246 LEU A CA 1
ATOM 1672 C C . LEU A 1 246 ? -40.225 7.632 62.816 1.00 88.88 246 LEU A C 1
ATOM 1674 O O . LEU A 1 246 ? -39.025 7.685 62.614 1.00 88.88 246 LEU A O 1
ATOM 1678 N N . THR A 1 247 ? -40.945 8.726 63.063 1.00 85.00 247 THR A N 1
ATOM 1679 C CA . THR A 1 247 ? -40.349 10.057 63.282 1.00 85.00 247 THR A CA 1
ATOM 1680 C C . THR A 1 247 ? -40.241 10.350 64.781 1.00 85.00 247 THR A C 1
ATOM 1682 O O . THR A 1 247 ? -41.125 9.919 65.534 1.00 85.00 247 THR A O 1
ATOM 1685 N N . ASP A 1 248 ? -39.231 11.121 65.198 1.00 73.75 248 ASP A N 1
ATOM 1686 C CA . ASP A 1 248 ? -39.057 11.576 66.595 1.00 73.75 248 ASP A CA 1
ATOM 1687 C C . ASP A 1 248 ? -40.191 12.450 67.192 1.00 73.75 248 ASP A C 1
ATOM 1689 O O . ASP A 1 248 ? -41.017 13.031 66.440 1.00 73.75 248 ASP A O 1
#

Radius of gyration: 45.92 Å; chains: 1; bounding box: 140×39×111 Å